Protein AF-A0A924Z096-F1 (afdb_monomer)

Mean predicted aligned error: 5.03 Å

Secondary structure (DSSP, 8-state):
-EEEEE-TT---EEEEEEE-TT--EEEEEEEEESSS-TT-EE---EEEEEETTEEEEEEEEEE--SEEEEEEEESSTTPPP---EEEEEEPPPPPHHHHHHHHTT-EEEEEEEESS-TTTHHHHHHHHHHHHTTSSEEEEEEEEES-SSTHHHHHHHHHHTTS-EEEEESSHHHH--SHHHHHHHHHHHHHHHHHHH---SEEEEE-TTTTSSTTS-HHHHHHGGGGTTT-SEEEEEEESS-S-TTT-BBTTTB-S-HHHHHHH-HHHHHHHHHHHHHHHHHTSTTTS-S-EEESB--SSEEEEEHHHHTT-----EETTEE--THHHHHHHHHHTT--EEEEEEEEEE--

Nearest PDB structures (foldseek):
  5tzi-assembly1_C  TM=6.396E-01  e=5.465E-07  Staphylococcus aureus
  6hnq-assembly1_C  TM=6.055E-01  e=1.023E-06  Staphylococcus aureus subsp. aureus N315
  5tzk-assembly1_C  TM=5.741E-01  e=1.916E-06  Staphylococcus aureus
  6hnq-assembly2_H  TM=6.034E-01  e=2.972E-06  Staphylococcus aureus subsp. aureus N315
  5tz8-assembly1_B  TM=6.387E-01  e=2.355E-05  Staphylococcus aureus

Foldseek 3Di:
DKDKDFQQLLFWFFKKKKFFPPFFFDDKFKWFAQDPDPPRTDGAAWDWDGDGRMIMTGGPFTGRTGMMMMDTHTPDPPDDDGDMDMDTHGDFFDDLVSLLVVQLAFEEEEEEEDAQQVPQQVQQLVLVVVLQVSHVGYAYEYEYEDHPDCPVVVVVVCVVVVSHHYHYDYCLCVVPVDDLQSVLVSVQVVLVVVLVPDDGQKYKYAYSNNLRGDPFDSVLVSSCSRRVRRFFKEEEAEPPFRACLLQFCAPPLRNDRLVVCCVPPPVSVVCVVVSRRVSRNCSGQPNPSFKGWTLGDYRRMMMGGSVLQVQFGFDQDDPRDGGNRRNRRSNSSVVVVGTYIYGSSGYGYDD

Solvent-accessible surface area (backbone atoms only — not comparable to full-atom values): 18246 Å² total; per-residue (Å²): 88,72,46,76,51,75,34,92,56,32,54,41,34,34,29,38,44,37,36,26,83,96,40,42,51,64,49,72,50,62,36,34,16,70,59,100,49,95,82,55,64,43,72,72,69,59,49,80,47,74,57,58,34,31,36,41,36,38,38,79,65,42,43,44,46,31,35,38,39,35,48,41,38,57,63,51,92,85,57,78,93,57,81,57,47,76,45,82,38,66,56,80,67,49,50,74,66,56,35,49,58,54,31,44,77,32,30,37,36,37,39,31,64,44,58,56,29,46,89,25,32,64,45,17,54,53,38,53,52,60,62,33,67,50,30,56,40,58,48,38,39,36,33,35,42,72,47,88,52,59,29,61,62,52,45,55,50,37,32,75,70,69,66,34,47,68,46,80,46,77,62,48,64,78,76,36,78,50,68,34,43,43,50,13,50,42,52,42,55,49,49,55,54,52,67,70,73,52,91,44,56,29,36,30,44,38,38,35,72,40,42,36,16,91,84,42,46,67,67,22,57,54,55,62,51,24,53,54,88,61,52,38,31,41,20,35,32,22,36,87,46,42,74,34,61,76,26,30,24,26,83,89,66,35,63,57,64,61,71,60,40,40,73,74,34,81,70,31,58,80,39,39,74,59,52,52,50,52,33,22,62,53,48,22,78,87,62,48,76,36,65,41,70,35,60,21,64,38,40,48,34,36,42,26,35,33,90,50,60,73,65,36,59,47,42,6,59,56,98,88,36,83,39,54,22,55,35,59,17,29,47,39,28,45,75,74,66,48,39,37,31,34,35,60,66,19,53,25,49,67,130

Radius of gyration: 23.18 Å; Cα contacts (8 Å, |Δi|>4): 761; chains: 1; bounding box: 57×53×69 Å

Structure (mmCIF, N/CA/C/O backbone):
data_AF-A0A924Z096-F1
#
_entry.id   AF-A0A924Z096-F1
#
loop_
_atom_site.group_PDB
_atom_site.id
_atom_site.type_symbol
_atom_site.label_atom_id
_atom_site.label_alt_id
_atom_site.label_comp_id
_atom_site.label_asym_id
_atom_site.label_entity_id
_atom_site.label_seq_id
_atom_site.pdbx_PDB_ins_code
_atom_site.Cartn_x
_atom_site.Cartn_y
_atom_site.Cartn_z
_atom_site.occupancy
_atom_site.B_iso_or_equiv
_atom_site.auth_seq_id
_atom_site.auth_comp_id
_atom_site.auth_asym_id
_atom_site.auth_atom_id
_atom_site.pdbx_PDB_model_num
ATOM 1 N N . MET A 1 1 ? -25.202 7.806 30.101 1.00 94.12 1 MET A N 1
ATOM 2 C CA . MET A 1 1 ? -23.815 8.021 30.574 1.00 94.12 1 MET A CA 1
ATOM 3 C C . MET A 1 1 ? -22.905 8.251 29.377 1.00 94.12 1 MET A C 1
ATOM 5 O O . MET A 1 1 ? -23.203 7.724 28.311 1.00 94.12 1 MET A O 1
ATOM 9 N N . LYS A 1 2 ? -21.818 9.017 29.523 1.00 94.62 2 LYS A N 1
ATOM 10 C CA . LYS A 1 2 ? -20.836 9.237 28.446 1.00 94.62 2 LYS A CA 1
ATOM 11 C C . LYS A 1 2 ? -19.463 8.714 28.842 1.00 94.62 2 LYS A C 1
ATOM 13 O O . LYS A 1 2 ? -19.085 8.806 30.005 1.00 94.62 2 LYS A O 1
ATOM 18 N N . HIS A 1 3 ? -18.709 8.208 27.875 1.00 96.50 3 HIS A N 1
ATOM 19 C CA . HIS A 1 3 ? -17.326 7.783 28.080 1.00 96.50 3 HIS A CA 1
ATOM 20 C C . HIS A 1 3 ? -16.463 8.137 26.869 1.00 96.50 3 HIS A C 1
ATOM 22 O O . HIS A 1 3 ? -16.972 8.301 25.758 1.00 96.50 3 HIS A O 1
ATOM 28 N N . ARG A 1 4 ? -15.153 8.273 27.075 1.00 95.50 4 ARG A N 1
ATOM 29 C CA . ARG A 1 4 ? -14.183 8.522 26.006 1.00 95.50 4 ARG A CA 1
ATOM 30 C C . ARG A 1 4 ? -12.916 7.724 26.258 1.00 95.50 4 ARG A C 1
ATOM 32 O O . ARG A 1 4 ? -12.466 7.643 27.394 1.00 95.50 4 ARG A O 1
ATOM 39 N N . LEU A 1 5 ? -12.325 7.210 25.186 1.00 95.81 5 LEU A N 1
ATOM 40 C CA . LEU A 1 5 ? -11.016 6.560 25.203 1.00 95.81 5 LEU A CA 1
ATOM 41 C C . LEU A 1 5 ? -10.087 7.233 24.188 1.00 95.81 5 LEU A C 1
ATOM 43 O O . LEU A 1 5 ? -10.536 7.760 23.165 1.00 95.81 5 LEU A O 1
ATOM 47 N N . ALA A 1 6 ? -8.790 7.215 24.483 1.00 93.75 6 ALA A N 1
ATOM 48 C CA . ALA A 1 6 ? -7.732 7.702 23.607 1.00 93.75 6 ALA A CA 1
ATOM 49 C C . ALA A 1 6 ? -6.813 6.545 23.199 1.00 93.75 6 ALA A C 1
ATOM 51 O O . ALA A 1 6 ? -6.561 5.644 23.995 1.00 93.75 6 ALA A O 1
ATOM 52 N N . ASN A 1 7 ? -6.316 6.591 21.968 1.00 93.00 7 ASN A N 1
ATOM 53 C CA . ASN A 1 7 ? -5.347 5.652 21.412 1.00 93.00 7 ASN A CA 1
ATOM 54 C C . ASN A 1 7 ? -4.092 6.429 21.009 1.00 93.00 7 ASN A C 1
ATOM 56 O O . ASN A 1 7 ? -3.886 6.757 19.843 1.00 93.00 7 ASN A O 1
ATOM 60 N N . GLU A 1 8 ? -3.288 6.787 22.006 1.00 86.00 8 GLU A N 1
ATOM 61 C CA . GLU A 1 8 ? -2.163 7.722 21.857 1.00 86.00 8 GLU A CA 1
ATOM 62 C C . GLU A 1 8 ? -1.055 7.194 20.937 1.00 86.00 8 GLU A C 1
ATOM 64 O O . GLU A 1 8 ? -0.323 7.969 20.330 1.00 86.00 8 GLU A O 1
ATOM 69 N N . HIS A 1 9 ? -0.966 5.872 20.791 1.00 84.88 9 HIS A N 1
ATOM 70 C CA . HIS A 1 9 ? 0.030 5.207 19.953 1.00 84.88 9 HIS A CA 1
ATOM 71 C C . HIS A 1 9 ? -0.489 4.841 18.561 1.00 84.88 9 HIS A C 1
ATOM 73 O O . HIS A 1 9 ? 0.228 4.189 17.809 1.00 84.88 9 HIS A O 1
ATOM 79 N N . HIS A 1 10 ? -1.729 5.216 18.218 1.00 88.69 10 HIS A N 1
ATOM 80 C CA . HIS A 1 10 ? -2.349 4.852 16.940 1.00 88.69 10 HIS A CA 1
ATOM 81 C C . HIS A 1 10 ? -2.231 3.345 16.643 1.00 88.69 10 HIS A C 1
ATOM 83 O O . HIS A 1 10 ? -1.945 2.932 15.515 1.00 88.69 10 HIS A O 1
ATOM 89 N N . ALA A 1 11 ? -2.431 2.513 17.670 1.00 92.75 11 ALA A N 1
ATOM 90 C CA . ALA A 1 11 ? -2.460 1.065 17.519 1.00 92.75 11 ALA A CA 1
ATOM 91 C C . ALA A 1 11 ? -3.739 0.641 16.788 1.00 92.75 11 ALA A C 1
ATOM 93 O O . ALA A 1 11 ? -4.780 1.285 16.929 1.00 92.75 11 ALA A O 1
ATOM 94 N N . PHE A 1 12 ? -3.692 -0.455 16.032 1.00 95.50 12 PHE A N 1
ATOM 95 C CA . PHE A 1 12 ? -4.899 -1.016 15.432 1.00 95.50 12 PHE A CA 1
ATOM 96 C C . PHE A 1 12 ? -5.789 -1.619 16.524 1.00 95.50 12 PHE A C 1
ATOM 98 O O . PHE A 1 12 ? -5.362 -2.472 17.298 1.00 95.50 12 PHE A O 1
ATOM 105 N N . VAL A 1 13 ? -7.035 -1.164 16.601 1.00 96.50 13 VAL A N 1
ATOM 106 C CA . VAL A 1 13 ? -8.029 -1.583 17.590 1.00 96.50 13 VAL A CA 1
ATOM 107 C C . VAL A 1 13 ? -9.020 -2.514 16.906 1.00 96.50 13 VAL A C 1
ATOM 109 O O . VAL A 1 13 ? -9.660 -2.135 15.925 1.00 96.50 13 VAL A O 1
ATOM 112 N N . ARG A 1 14 ? -9.159 -3.739 17.421 1.00 97.12 14 ARG A N 1
ATOM 113 C CA . ARG A 1 14 ? -10.114 -4.739 16.907 1.00 97.12 14 ARG A CA 1
ATOM 114 C C . ARG A 1 14 ? -11.459 -4.699 17.622 1.00 97.12 14 ARG A C 1
ATOM 116 O O . ARG A 1 14 ? -12.475 -5.100 17.057 1.00 97.12 14 ARG A O 1
ATOM 123 N N . GLY A 1 15 ? -11.478 -4.202 18.851 1.00 97.69 15 GLY A N 1
ATOM 124 C CA . GLY A 1 15 ? -12.691 -4.103 19.642 1.00 97.69 15 GLY A CA 1
ATOM 125 C C . GLY A 1 15 ? -12.511 -3.248 20.881 1.00 97.69 15 GLY A C 1
ATOM 126 O O . GLY A 1 15 ? -11.435 -2.704 21.132 1.00 97.69 15 GLY A O 1
ATOM 127 N N . ILE A 1 16 ? -13.597 -3.087 21.620 1.00 98.44 16 ILE A N 1
ATOM 128 C CA . ILE A 1 16 ? -13.652 -2.294 22.840 1.00 98.44 16 ILE A CA 1
ATOM 129 C C . ILE A 1 16 ? -14.543 -3.018 23.832 1.00 98.44 16 ILE A C 1
ATOM 131 O O . ILE A 1 16 ? -15.660 -3.413 23.501 1.00 98.44 16 ILE A O 1
ATOM 135 N N . THR A 1 17 ? -14.065 -3.123 25.064 1.00 98.38 17 THR A N 1
ATOM 136 C CA . THR A 1 17 ? -14.847 -3.621 26.191 1.00 98.38 17 THR A CA 1
ATOM 137 C C . THR A 1 17 ? -15.234 -2.444 27.082 1.00 98.38 17 THR A C 1
ATOM 139 O O . THR A 1 17 ? -14.364 -1.683 27.507 1.00 98.38 17 THR A O 1
ATOM 142 N N . LEU A 1 18 ? -16.524 -2.296 27.379 1.00 98.19 18 LEU A N 1
ATOM 143 C CA . LEU A 1 18 ? -17.076 -1.292 28.290 1.00 98.19 18 LEU A CA 1
ATOM 144 C C . LEU A 1 18 ? -17.754 -1.968 29.486 1.00 98.19 18 LEU A C 1
ATOM 146 O O . LEU A 1 18 ? -18.349 -3.036 29.340 1.00 98.19 18 LEU A O 1
ATOM 150 N N . ARG A 1 19 ? -17.713 -1.318 30.652 1.00 97.81 19 ARG A N 1
ATOM 151 C CA . ARG A 1 19 ? -18.515 -1.682 31.828 1.00 97.81 19 ARG A CA 1
ATOM 152 C C . ARG A 1 19 ? -19.082 -0.465 32.544 1.00 97.81 19 ARG A C 1
ATOM 154 O O . ARG A 1 19 ? -18.414 0.561 32.652 1.00 97.81 19 ARG A O 1
ATOM 161 N N . THR A 1 20 ? -20.281 -0.609 33.091 1.00 97.38 20 THR A N 1
ATOM 162 C CA . THR A 1 20 ? -20.942 0.377 33.956 1.00 97.38 20 THR A CA 1
ATOM 163 C C . THR A 1 20 ? -21.294 -0.277 35.290 1.00 97.38 20 THR A C 1
ATOM 165 O O . THR A 1 20 ? -22.398 -0.790 35.421 1.00 97.38 20 THR A O 1
ATOM 168 N N . PRO A 1 21 ? -20.383 -0.290 36.283 1.00 96.25 21 PRO A N 1
ATOM 169 C CA . PRO A 1 21 ? -20.505 -1.136 37.471 1.00 96.25 21 PRO A CA 1
ATOM 170 C C . PRO A 1 21 ? -21.881 -1.074 38.145 1.00 96.25 21 PRO A C 1
ATOM 172 O O . PRO A 1 21 ? -22.293 -0.021 38.631 1.00 96.25 21 PRO A O 1
ATOM 175 N N . GLY A 1 22 ? -22.587 -2.207 38.171 1.00 94.94 22 GLY A N 1
ATOM 176 C CA . GLY A 1 22 ? -23.895 -2.326 38.826 1.00 94.94 22 GLY A CA 1
ATOM 177 C C . GLY A 1 22 ? -25.068 -1.677 38.080 1.00 94.94 22 GLY A C 1
ATOM 178 O O . GLY A 1 22 ? -26.186 -1.687 38.590 1.00 94.94 22 GLY A O 1
ATOM 179 N N . VAL A 1 23 ? -24.849 -1.143 36.876 1.00 97.00 23 VAL A N 1
ATOM 180 C CA . VAL A 1 23 ? -25.888 -0.550 36.026 1.00 97.00 23 VAL A CA 1
ATOM 181 C C . VAL A 1 23 ? -25.956 -1.314 34.715 1.00 97.00 23 VAL A C 1
ATOM 183 O O . VAL A 1 23 ? -25.036 -1.252 33.904 1.00 97.00 23 VAL A O 1
ATOM 186 N N . ALA A 1 24 ? -27.063 -2.018 34.488 1.00 97.56 24 ALA A N 1
ATOM 187 C CA . ALA A 1 24 ? -27.268 -2.753 33.248 1.00 97.56 24 ALA A CA 1
ATOM 188 C C . ALA A 1 24 ? -27.338 -1.810 32.033 1.00 97.56 24 ALA A C 1
ATOM 190 O O . ALA A 1 24 ? -27.959 -0.743 32.084 1.00 97.56 24 ALA A O 1
ATOM 191 N N . ILE A 1 25 ? -26.720 -2.223 30.930 1.00 97.94 25 ILE A N 1
ATOM 192 C CA . ILE A 1 25 ? -26.664 -1.497 29.662 1.00 97.94 25 ILE A CA 1
ATOM 193 C C . ILE A 1 25 ? -27.803 -1.989 28.764 1.00 97.94 25 ILE A C 1
ATOM 195 O O . ILE A 1 25 ? -28.107 -3.177 28.711 1.00 97.94 25 ILE A O 1
ATOM 199 N N . ARG A 1 26 ? -28.440 -1.069 28.037 1.00 97.75 26 ARG A N 1
ATOM 200 C CA . ARG A 1 26 ? -29.418 -1.379 26.981 1.00 97.75 26 ARG A CA 1
ATOM 201 C C . ARG A 1 26 ? -28.853 -1.180 25.590 1.00 97.75 26 ARG A C 1
ATOM 203 O O . ARG A 1 26 ? -29.171 -1.952 24.695 1.00 97.75 26 ARG A O 1
ATOM 210 N N . ASP A 1 27 ? -28.078 -0.118 25.406 1.00 97.56 27 ASP A N 1
ATOM 211 C CA . ASP A 1 27 ? -27.512 0.246 24.112 1.00 97.56 27 ASP A CA 1
ATOM 212 C C . ASP A 1 27 ? -26.228 1.064 24.294 1.00 97.56 27 ASP A C 1
ATOM 214 O O . ASP A 1 27 ? -26.029 1.717 25.326 1.00 97.56 27 ASP A O 1
ATOM 218 N N . VAL A 1 28 ? -25.367 1.043 23.281 1.00 97.75 28 VAL A N 1
ATOM 219 C CA . VAL A 1 28 ? -24.151 1.855 23.215 1.00 97.75 28 VAL A CA 1
ATOM 220 C C . VAL A 1 28 ? -24.017 2.432 21.816 1.00 97.75 28 VAL A C 1
ATOM 222 O O . VAL A 1 28 ? -23.848 1.702 20.842 1.00 97.75 28 VAL A O 1
ATOM 225 N N . ARG A 1 29 ? -23.999 3.761 21.720 1.00 97.44 29 ARG A N 1
ATOM 226 C CA . ARG A 1 29 ? -23.645 4.456 20.479 1.00 97.44 29 ARG A CA 1
ATOM 227 C C . ARG A 1 29 ? -22.170 4.804 20.511 1.00 97.44 29 ARG A C 1
ATOM 229 O O . ARG A 1 29 ? -21.704 5.388 21.488 1.00 97.44 29 ARG A O 1
ATOM 236 N N . ILE A 1 30 ? -21.454 4.454 19.449 1.00 96.88 30 ILE A N 1
ATOM 237 C CA . ILE A 1 30 ? -20.018 4.690 19.311 1.00 96.88 30 ILE A CA 1
ATOM 238 C C . ILE A 1 30 ? -19.738 5.699 18.198 1.00 96.88 30 ILE A C 1
ATOM 240 O O . ILE A 1 30 ? -20.283 5.605 17.101 1.00 96.88 30 ILE A O 1
ATOM 244 N N . GLY A 1 31 ? -18.837 6.633 18.483 1.00 96.00 31 GLY A N 1
ATOM 245 C CA . GLY A 1 31 ? -18.151 7.448 17.490 1.00 96.00 31 GLY A CA 1
ATOM 246 C C . GLY A 1 31 ? -16.643 7.215 17.549 1.00 96.00 31 GLY A C 1
ATOM 247 O O . GLY A 1 31 ? -16.092 6.903 18.607 1.00 96.00 31 GLY A O 1
ATOM 248 N N . THR A 1 32 ? -15.970 7.412 16.421 1.00 94.88 32 THR A N 1
ATOM 249 C CA . THR A 1 32 ? -14.509 7.361 16.285 1.00 94.88 32 THR A CA 1
ATOM 250 C C . THR A 1 32 ? -13.975 8.580 15.551 1.00 94.88 32 THR A C 1
ATOM 252 O O . THR A 1 32 ? -14.629 9.055 14.630 1.00 94.88 32 THR A O 1
ATOM 255 N N . ALA A 1 33 ? -12.771 9.038 15.891 1.00 91.12 33 ALA A N 1
ATOM 256 C CA . ALA A 1 33 ? -12.072 10.085 15.144 1.00 91.12 33 ALA A CA 1
ATOM 257 C C . ALA A 1 33 ? -10.610 9.694 14.887 1.00 91.12 33 ALA A C 1
ATOM 259 O O . ALA A 1 33 ? -9.936 9.140 15.762 1.00 91.12 33 ALA A O 1
ATOM 260 N N . ARG A 1 34 ? -10.112 9.975 13.675 1.00 82.44 34 ARG A N 1
ATOM 261 C CA . ARG A 1 34 ? -8.711 9.711 13.278 1.00 82.44 34 ARG A CA 1
ATOM 262 C C . ARG A 1 34 ? -7.750 10.827 13.672 1.00 82.44 34 ARG A C 1
ATOM 264 O O . ARG A 1 34 ? -6.575 10.567 13.894 1.00 82.44 34 ARG A O 1
ATOM 271 N N . VAL A 1 35 ? -8.263 12.047 13.761 1.00 72.62 35 VAL A N 1
ATOM 272 C CA . VAL A 1 35 ? -7.509 13.255 14.098 1.00 72.62 35 VAL A CA 1
ATOM 273 C C . VAL A 1 35 ? -8.048 13.868 15.385 1.00 72.62 35 VAL A C 1
ATOM 275 O O . VAL A 1 35 ? -9.157 13.568 15.825 1.00 72.62 35 VAL A O 1
ATOM 278 N N . MET A 1 36 ? -7.269 14.772 15.972 1.00 61.12 36 MET A N 1
ATOM 279 C CA . MET A 1 36 ? -7.668 15.600 17.114 1.00 61.12 36 MET A CA 1
ATOM 280 C C . MET A 1 36 ? -8.635 16.736 16.724 1.00 61.12 36 MET A C 1
ATOM 282 O O . MET A 1 36 ? -8.614 17.800 17.335 1.00 61.12 36 MET A O 1
ATOM 286 N N . ASP A 1 37 ? -9.477 16.520 15.713 1.00 65.75 37 ASP A N 1
ATOM 287 C CA . ASP A 1 37 ? -10.510 17.468 15.301 1.00 65.75 37 ASP A CA 1
ATOM 288 C C . ASP A 1 37 ? -11.841 17.096 15.983 1.00 65.75 37 ASP A C 1
ATOM 290 O O . ASP A 1 37 ? -12.346 15.985 15.785 1.00 65.75 37 ASP A O 1
ATOM 294 N N . PRO A 1 38 ? -12.431 17.993 16.796 1.00 61.75 38 PRO A N 1
ATOM 295 C CA . PRO A 1 38 ? -13.692 17.737 17.482 1.00 61.75 38 PRO A CA 1
ATOM 296 C C . PRO A 1 38 ? -14.896 17.532 16.550 1.00 61.75 38 PRO A C 1
ATOM 298 O O . PRO A 1 38 ? -15.921 17.057 17.038 1.00 61.75 38 PRO A O 1
ATOM 301 N N . LEU A 1 39 ? -14.802 17.863 15.259 1.00 72.56 39 LEU A N 1
ATOM 302 C CA . LEU A 1 39 ? -15.870 17.682 14.269 1.00 72.56 39 LEU A CA 1
ATOM 303 C C . LEU A 1 39 ? -15.678 16.435 13.388 1.00 72.56 39 LEU A C 1
ATOM 305 O O . LEU A 1 39 ? -16.621 16.021 12.719 1.00 72.56 39 LEU A O 1
ATOM 309 N N . ALA A 1 40 ? -14.507 15.792 13.413 1.00 80.81 40 ALA A N 1
ATOM 310 C CA . ALA A 1 40 ? -14.172 14.656 12.544 1.00 80.81 40 ALA A CA 1
ATOM 311 C C . ALA A 1 40 ? -14.582 13.290 13.133 1.00 80.81 40 ALA A C 1
ATOM 313 O O . ALA A 1 40 ? -13.800 12.334 13.116 1.00 80.81 40 ALA A O 1
ATOM 314 N N . TRP A 1 41 ? -15.791 13.204 13.698 1.00 90.31 41 TRP A N 1
ATOM 315 C CA . TRP A 1 41 ? -16.328 11.963 14.261 1.00 90.31 41 TRP A CA 1
ATOM 316 C C . TRP A 1 41 ? -17.155 11.194 13.234 1.00 90.31 41 TRP A C 1
ATOM 318 O O . TRP A 1 41 ? -18.086 11.724 12.634 1.00 90.31 41 TRP A O 1
ATOM 328 N N . GLU A 1 42 ? -16.858 9.908 13.099 1.00 92.69 42 GLU A N 1
ATOM 329 C CA . GLU A 1 42 ? -17.565 8.963 12.239 1.00 92.69 42 GLU A CA 1
ATOM 330 C C . GLU A 1 42 ? -18.156 7.827 13.079 1.00 92.69 42 GLU A C 1
ATOM 332 O O . GLU A 1 42 ? -17.658 7.516 14.163 1.00 92.69 42 GLU A O 1
ATOM 337 N N . THR A 1 43 ? -19.216 7.185 12.582 1.00 94.50 43 THR A N 1
ATOM 338 C CA . THR A 1 43 ? -19.750 5.958 13.191 1.00 94.50 43 THR A CA 1
ATOM 339 C C . THR A 1 43 ? -19.089 4.745 12.532 1.00 94.50 43 THR A C 1
ATOM 341 O O . THR A 1 43 ? -19.315 4.515 11.341 1.00 94.50 43 THR A O 1
ATOM 344 N N . PRO A 1 44 ? -18.266 3.967 13.255 1.00 94.62 44 PRO A N 1
ATOM 345 C CA . PRO A 1 44 ? -17.583 2.815 12.681 1.00 94.62 44 PRO A CA 1
ATOM 346 C C . PRO A 1 44 ? -18.548 1.645 12.455 1.00 94.62 44 PRO A C 1
ATOM 348 O O . PRO A 1 44 ? -19.501 1.438 13.206 1.00 94.62 44 PRO A O 1
ATOM 351 N N . ALA A 1 45 ? -18.254 0.813 11.455 1.00 94.88 45 ALA A N 1
ATOM 352 C CA . ALA A 1 45 ? -18.946 -0.459 11.278 1.00 94.88 45 ALA A CA 1
ATOM 353 C C . ALA A 1 45 ? -18.484 -1.469 12.344 1.00 94.88 45 ALA A C 1
ATOM 355 O O . ALA A 1 45 ? -17.326 -1.907 12.353 1.00 94.88 45 ALA A O 1
ATOM 356 N N . CYS A 1 46 ? -19.390 -1.846 13.242 1.00 97.12 46 CYS A N 1
ATOM 357 C CA . CYS A 1 46 ? -19.109 -2.762 14.341 1.00 97.12 46 CYS A CA 1
ATOM 358 C C . CYS A 1 46 ? -20.316 -3.628 14.712 1.00 97.12 46 CYS A C 1
ATOM 360 O O . CYS A 1 46 ? -21.465 -3.278 14.448 1.00 97.12 46 CYS A O 1
ATOM 362 N N . ARG A 1 47 ? -20.039 -4.728 15.411 1.00 97.88 47 ARG A N 1
ATOM 363 C CA . ARG A 1 47 ? -21.033 -5.516 16.145 1.00 97.88 47 ARG A CA 1
ATOM 364 C C . ARG A 1 47 ? -20.995 -5.134 17.617 1.00 97.88 47 ARG A C 1
ATOM 366 O O . ARG A 1 47 ? -19.909 -4.998 18.174 1.00 97.88 47 ARG A O 1
ATOM 373 N N . LEU A 1 48 ? -22.167 -5.010 18.228 1.00 98.25 48 LEU A N 1
ATOM 374 C CA . LEU A 1 48 ? -22.344 -4.732 19.649 1.00 98.25 48 LEU A CA 1
ATOM 375 C C . LEU A 1 48 ? -22.986 -5.949 20.322 1.00 98.25 48 LEU A C 1
ATOM 377 O O . LEU A 1 48 ? -24.030 -6.424 19.877 1.00 98.25 48 LEU A O 1
ATOM 381 N N . ARG A 1 49 ? -22.366 -6.440 21.395 1.00 98.38 49 ARG A N 1
ATOM 382 C CA . ARG A 1 49 ? -22.932 -7.442 22.302 1.00 98.38 49 ARG A CA 1
ATOM 383 C C . ARG A 1 49 ? -23.034 -6.832 23.690 1.00 98.38 49 ARG A C 1
ATOM 385 O O . ARG A 1 49 ? -22.070 -6.248 24.167 1.00 98.38 49 ARG A O 1
ATOM 392 N N . ILE A 1 50 ? -24.183 -6.983 24.332 1.00 98.38 50 ILE A N 1
ATOM 393 C CA . ILE A 1 50 ? -24.432 -6.473 25.680 1.00 98.38 50 ILE A CA 1
ATOM 394 C C . ILE A 1 50 ? -24.762 -7.653 26.586 1.00 98.38 50 ILE A C 1
ATOM 396 O O . ILE A 1 50 ? -25.522 -8.536 26.191 1.00 98.38 50 ILE A O 1
ATOM 400 N N . ASP A 1 51 ? -24.180 -7.656 27.779 1.00 97.75 51 ASP A N 1
ATOM 401 C CA . ASP A 1 51 ? -24.427 -8.649 28.818 1.00 97.75 51 ASP A CA 1
ATOM 402 C C . ASP A 1 51 ? -24.435 -7.964 30.189 1.00 97.75 51 ASP A C 1
ATOM 404 O O . ASP A 1 51 ? -23.393 -7.567 30.716 1.00 97.75 51 ASP A O 1
ATOM 408 N N . GLY A 1 52 ? -25.635 -7.766 30.740 1.00 97.31 52 GLY A N 1
ATOM 409 C CA . GLY A 1 52 ? -25.829 -7.066 32.006 1.00 97.31 52 GLY A CA 1
ATOM 410 C C . GLY A 1 52 ? -25.215 -5.667 31.984 1.00 97.31 52 GLY A C 1
ATOM 411 O O . GLY A 1 52 ? -25.659 -4.798 31.238 1.00 97.31 52 GLY A O 1
ATOM 412 N N . ASP A 1 53 ? -24.203 -5.447 32.821 1.00 97.44 53 ASP A N 1
ATOM 413 C CA . ASP A 1 53 ? -23.497 -4.172 32.968 1.00 97.44 53 ASP A CA 1
ATOM 414 C C . ASP A 1 53 ? -22.256 -4.024 32.067 1.00 97.44 53 ASP A C 1
ATOM 416 O O . ASP A 1 53 ? -21.471 -3.085 32.229 1.00 97.44 53 ASP A O 1
ATOM 420 N N . ALA A 1 54 ? -22.071 -4.946 31.118 1.00 98.12 54 ALA A N 1
ATOM 421 C CA . ALA A 1 54 ? -20.956 -4.975 30.184 1.00 98.12 54 ALA A CA 1
ATOM 422 C C . ALA A 1 54 ? -21.417 -4.869 28.727 1.00 98.12 54 ALA A C 1
ATOM 424 O O . ALA A 1 54 ? -22.476 -5.366 28.339 1.00 98.12 54 ALA A O 1
ATOM 425 N N . ALA A 1 55 ? -20.578 -4.250 27.901 1.00 98.31 55 ALA A N 1
ATOM 426 C CA . ALA 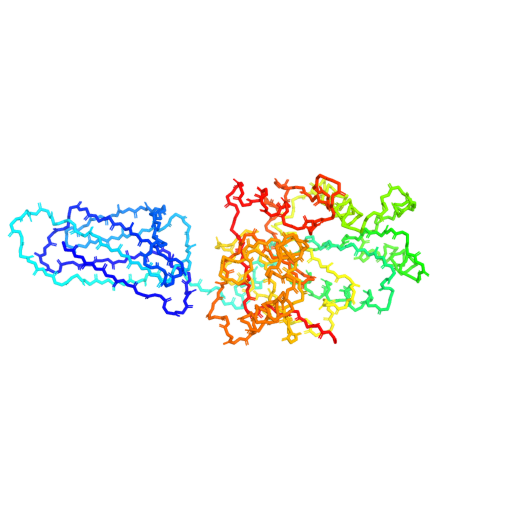A 1 55 ? -20.752 -4.210 26.458 1.00 98.31 55 ALA A CA 1
ATOM 427 C C . ALA A 1 55 ? -19.429 -4.509 25.748 1.00 98.31 55 ALA A C 1
ATOM 429 O O . ALA A 1 55 ? -18.379 -3.974 26.101 1.00 98.31 55 ALA A O 1
ATOM 430 N N . GLU A 1 56 ? -19.493 -5.342 24.719 1.00 98.50 56 GLU A N 1
ATOM 431 C CA . GLU A 1 56 ? -18.387 -5.657 23.825 1.00 98.50 56 GLU A CA 1
ATOM 432 C C . GLU A 1 56 ? -18.701 -5.140 22.424 1.00 98.50 56 GLU A C 1
ATOM 434 O O . GLU A 1 56 ? -19.708 -5.501 21.810 1.00 98.50 56 GLU A O 1
ATOM 439 N N . ILE A 1 57 ? -17.811 -4.305 21.905 1.00 98.50 57 ILE A N 1
ATOM 440 C CA . ILE A 1 57 ? -17.864 -3.762 20.553 1.00 98.50 57 ILE A CA 1
ATOM 441 C C . ILE A 1 57 ? -16.761 -4.443 19.750 1.00 98.50 57 ILE A C 1
ATOM 443 O O . ILE A 1 57 ? -15.598 -4.403 20.136 1.00 98.50 57 ILE A O 1
ATOM 447 N N . THR A 1 58 ? -17.101 -5.065 18.626 1.00 98.12 58 THR A N 1
ATOM 448 C CA . THR A 1 58 ? -16.131 -5.687 17.711 1.00 98.12 58 THR A CA 1
ATOM 449 C C . THR A 1 58 ? -16.197 -4.999 16.357 1.00 98.12 58 THR A C 1
ATOM 451 O O . THR A 1 58 ? -17.247 -5.013 15.710 1.00 98.12 58 THR A O 1
ATOM 454 N N . PHE A 1 59 ? -15.091 -4.414 15.902 1.00 96.81 59 PHE A N 1
ATOM 455 C CA . PHE A 1 59 ? -15.032 -3.747 14.603 1.00 96.81 59 PHE A CA 1
ATOM 456 C C . PHE A 1 59 ? -15.035 -4.764 13.464 1.00 96.81 59 PHE A C 1
ATOM 458 O O . PHE A 1 59 ? -14.392 -5.808 13.551 1.00 96.81 59 PHE A O 1
ATOM 465 N N . HIS A 1 60 ? -15.750 -4.463 12.375 1.00 94.62 60 HIS A N 1
ATOM 466 C CA . HIS A 1 60 ? -15.765 -5.338 11.194 1.00 94.62 60 HIS A CA 1
ATOM 467 C C . HIS A 1 60 ? -14.380 -5.456 10.553 1.00 94.62 60 HIS A C 1
ATOM 469 O O . HIS A 1 60 ? -14.014 -6.514 10.050 1.00 94.62 60 HIS A O 1
ATOM 475 N N . ARG A 1 61 ? -13.611 -4.367 10.593 1.00 92.69 61 ARG A N 1
ATOM 476 C CA . ARG A 1 61 ? -12.197 -4.342 10.238 1.00 92.69 61 ARG A CA 1
ATOM 477 C C . ARG A 1 61 ? -11.460 -3.486 11.273 1.00 92.69 61 ARG A C 1
ATOM 479 O O . ARG A 1 61 ? -11.864 -2.330 11.443 1.00 92.69 61 ARG A O 1
ATOM 486 N N . PRO A 1 62 ? -10.409 -4.008 11.928 1.00 94.62 62 PRO A N 1
ATOM 487 C CA . PRO A 1 62 ? -9.600 -3.241 12.869 1.00 94.62 62 PRO A CA 1
ATOM 488 C C . PRO A 1 62 ? -9.049 -1.964 12.239 1.00 94.62 62 PRO A C 1
ATOM 490 O O . PRO A 1 62 ? -8.779 -1.930 11.039 1.00 94.62 62 PRO A O 1
ATOM 493 N N . ASP A 1 63 ? -8.901 -0.908 13.027 1.00 93.56 63 ASP A N 1
ATOM 494 C CA . ASP A 1 63 ? -8.389 0.375 12.542 1.00 93.56 63 ASP A CA 1
ATOM 495 C C . ASP A 1 63 ? -7.702 1.155 13.662 1.00 93.56 63 ASP A C 1
ATOM 497 O O . ASP A 1 63 ? -7.846 0.826 14.837 1.00 93.56 63 ASP A O 1
ATOM 501 N N . ASN A 1 64 ? -6.955 2.195 13.311 1.00 93.38 64 ASN A N 1
ATOM 502 C CA . ASN A 1 64 ? -6.104 2.929 14.238 1.00 93.38 64 ASN A CA 1
ATOM 503 C C . ASN A 1 64 ? -6.624 4.325 14.606 1.00 93.38 64 ASN A C 1
ATOM 505 O O . ASN A 1 64 ? -5.858 5.287 14.714 1.00 93.38 64 ASN A O 1
ATOM 509 N N . TRP A 1 65 ? -7.940 4.445 14.810 1.00 93.31 65 TRP A N 1
ATOM 510 C CA . TRP A 1 65 ? -8.558 5.689 15.276 1.00 93.31 65 TRP A CA 1
ATOM 511 C C . TRP A 1 65 ? -7.877 6.208 16.544 1.00 93.31 65 TRP A C 1
ATOM 513 O O . TRP A 1 65 ? -7.558 5.434 17.446 1.00 93.31 65 TRP A O 1
ATOM 523 N N . ALA A 1 66 ? -7.688 7.524 16.621 1.00 91.06 66 ALA A N 1
ATOM 524 C CA . ALA A 1 66 ? -7.021 8.191 17.735 1.00 91.06 66 ALA A CA 1
ATOM 525 C C . ALA A 1 66 ? -7.946 8.367 18.951 1.00 91.06 66 ALA A C 1
ATOM 527 O O . ALA A 1 66 ? -7.485 8.444 20.093 1.00 91.06 66 ALA A O 1
ATOM 528 N N . ARG A 1 67 ? -9.262 8.470 18.720 1.00 93.50 67 ARG A N 1
ATOM 529 C CA . ARG A 1 67 ? -10.264 8.745 19.758 1.00 93.50 67 ARG A CA 1
ATOM 530 C C . ARG A 1 67 ? -11.518 7.904 19.563 1.00 93.50 67 ARG A C 1
ATOM 532 O O . ARG A 1 67 ? -11.958 7.686 18.435 1.00 93.50 67 ARG A O 1
ATOM 539 N N . PHE A 1 68 ? -12.125 7.533 20.686 1.00 96.19 68 PHE A N 1
ATOM 540 C CA . PHE A 1 68 ? -13.402 6.830 20.760 1.00 96.19 68 PHE A CA 1
ATOM 541 C C . PHE A 1 68 ? -14.330 7.552 21.735 1.00 96.19 68 PHE A C 1
ATOM 543 O O . PHE A 1 68 ? -13.894 8.000 22.800 1.00 96.19 68 PHE A O 1
ATOM 550 N N . GLY A 1 69 ? -15.600 7.677 21.370 1.00 96.00 69 GLY A N 1
ATOM 551 C CA . GLY A 1 69 ? -16.635 8.327 22.161 1.00 96.00 69 GLY A CA 1
ATOM 552 C C . GLY A 1 69 ? -17.845 7.417 22.267 1.00 96.00 69 GLY A C 1
ATOM 553 O O . GLY A 1 69 ? -18.223 6.784 21.283 1.00 96.00 69 GLY A O 1
ATOM 554 N N . PHE A 1 70 ? -18.432 7.349 23.458 1.00 97.38 70 PHE A N 1
ATOM 555 C CA . PHE A 1 70 ? -19.536 6.445 23.749 1.00 97.38 70 PHE A CA 1
ATOM 556 C C . PHE A 1 70 ? -20.668 7.190 24.437 1.00 97.38 70 PHE A C 1
ATOM 558 O O . PHE A 1 70 ? -20.449 7.816 25.478 1.00 97.38 70 PHE A O 1
ATOM 565 N N . ASP A 1 71 ? -21.873 7.045 23.898 1.00 96.88 71 ASP A N 1
ATOM 566 C CA . ASP A 1 71 ? -23.110 7.341 24.608 1.00 96.88 71 ASP A CA 1
ATOM 567 C C . ASP A 1 71 ? -23.727 6.007 25.048 1.00 96.88 71 ASP A C 1
ATOM 569 O O . ASP A 1 71 ? -24.219 5.227 24.231 1.00 96.88 71 ASP A O 1
ATOM 573 N N . ILE A 1 72 ? -23.661 5.733 26.351 1.00 97.00 72 ILE A N 1
ATOM 574 C CA . ILE A 1 72 ? -24.123 4.487 26.970 1.00 97.00 72 ILE A CA 1
ATOM 575 C C . ILE A 1 72 ? -25.515 4.718 27.549 1.00 97.00 72 ILE A C 1
ATOM 577 O O . ILE A 1 72 ? -25.722 5.610 28.385 1.00 97.00 72 ILE A O 1
ATOM 581 N N . VAL A 1 73 ? -26.462 3.900 27.104 1.00 96.94 73 VAL A N 1
ATOM 582 C CA . VAL A 1 73 ? -27.874 3.969 27.471 1.00 96.94 73 VAL A CA 1
ATOM 583 C C . VAL A 1 73 ? -28.155 2.898 28.529 1.00 96.94 73 VAL A C 1
ATOM 585 O O . VAL A 1 73 ? -28.064 1.712 28.208 1.00 96.94 73 VAL A O 1
ATOM 588 N N . PRO A 1 74 ? -28.505 3.277 29.771 1.00 96.38 74 PRO A N 1
ATOM 589 C CA . PRO A 1 74 ? -28.883 2.317 30.806 1.00 96.38 74 PRO A CA 1
ATOM 590 C C . PRO A 1 74 ? -30.171 1.560 30.446 1.00 96.38 74 PRO A C 1
ATOM 592 O O . PRO A 1 74 ? -31.011 2.068 29.696 1.00 96.38 74 PRO A O 1
ATOM 595 N N . ALA A 1 75 ? -30.338 0.360 31.001 1.00 95.62 75 ALA A N 1
ATOM 596 C CA . ALA A 1 75 ? -31.568 -0.425 30.882 1.00 95.62 75 ALA A CA 1
ATOM 597 C C . ALA A 1 75 ? -32.743 0.182 31.653 1.00 95.62 75 ALA A C 1
ATOM 599 O O . ALA A 1 75 ? -33.867 0.166 31.151 1.00 95.62 75 ALA A O 1
ATOM 600 N N . ASP A 1 76 ? -32.469 0.774 32.816 1.00 93.31 76 ASP A N 1
ATOM 601 C CA . ASP A 1 76 ? -33.441 1.518 33.612 1.00 93.31 76 ASP A CA 1
ATOM 602 C C . ASP A 1 76 ? -33.157 3.025 33.523 1.00 93.31 76 ASP A C 1
ATOM 604 O O . ASP A 1 76 ? -32.043 3.479 33.783 1.00 93.31 76 ASP A O 1
ATOM 608 N N . ALA A 1 77 ? -34.172 3.811 33.159 1.00 85.50 77 ALA A N 1
ATOM 609 C CA . ALA A 1 77 ? -34.068 5.265 33.057 1.00 85.50 77 ALA A CA 1
ATOM 610 C C . ALA A 1 77 ? -33.803 5.945 34.414 1.00 85.50 77 ALA A C 1
ATOM 612 O O . ALA A 1 77 ? -33.276 7.055 34.428 1.00 85.50 77 ALA A O 1
ATOM 613 N N . GLY A 1 78 ? -34.153 5.291 35.528 1.00 88.25 78 GLY A N 1
ATOM 614 C CA . GLY A 1 78 ? -33.874 5.754 36.890 1.00 88.25 78 GLY A CA 1
ATOM 615 C C . GLY A 1 78 ? -32.556 5.241 37.480 1.00 88.25 78 GLY A C 1
ATOM 616 O O . GLY A 1 78 ? -32.285 5.504 38.651 1.00 88.25 78 GLY A O 1
ATOM 617 N N . ALA A 1 79 ? -31.751 4.498 36.710 1.00 88.69 79 ALA A N 1
ATOM 618 C CA . ALA A 1 79 ? -30.495 3.943 37.199 1.00 88.69 79 ALA A CA 1
ATOM 619 C C . ALA A 1 79 ? -29.529 5.047 37.674 1.00 88.69 79 ALA A C 1
ATOM 621 O O . ALA A 1 79 ? -29.466 6.117 37.057 1.00 88.69 79 ALA A O 1
ATOM 622 N N . PRO A 1 80 ? -28.741 4.794 38.736 1.00 90.31 80 PRO A N 1
ATOM 623 C CA . PRO A 1 80 ? -27.756 5.756 39.208 1.00 90.31 80 PRO A CA 1
ATOM 624 C C . PRO A 1 80 ? -26.718 6.045 38.121 1.00 90.31 80 PRO A C 1
ATOM 626 O O . PRO A 1 80 ? -26.335 5.168 37.343 1.00 90.31 80 PRO A O 1
ATOM 629 N N . GLU A 1 81 ? -26.229 7.282 38.077 1.00 88.94 81 GLU A N 1
ATOM 630 C CA . GLU A 1 81 ? -25.120 7.625 37.198 1.00 88.94 81 GLU A CA 1
ATOM 631 C C . GLU A 1 81 ? -23.822 7.034 37.764 1.00 88.94 81 GLU A C 1
ATOM 633 O O . GLU A 1 81 ? -23.403 7.366 38.873 1.00 88.94 81 GLU A O 1
ATOM 638 N N . VAL A 1 82 ? -23.191 6.139 37.002 1.00 94.06 82 VAL A N 1
ATOM 639 C CA . VAL A 1 82 ? -21.901 5.530 37.347 1.00 94.06 82 VAL A CA 1
ATOM 640 C C . VAL A 1 82 ? -20.845 5.942 36.333 1.00 94.06 82 VAL A C 1
ATOM 642 O O . VAL A 1 82 ? -21.145 6.158 35.160 1.00 94.06 82 VAL A O 1
ATOM 645 N N . ALA A 1 83 ? -19.591 6.050 36.769 1.00 95.56 83 ALA A N 1
ATOM 646 C CA . ALA A 1 83 ? -18.482 6.316 35.861 1.00 95.56 83 ALA A CA 1
ATOM 647 C C . ALA A 1 83 ? -18.215 5.064 35.003 1.00 95.56 83 ALA A C 1
ATOM 649 O O . ALA A 1 83 ? -17.829 4.031 35.561 1.00 95.56 83 ALA A O 1
ATOM 650 N N . 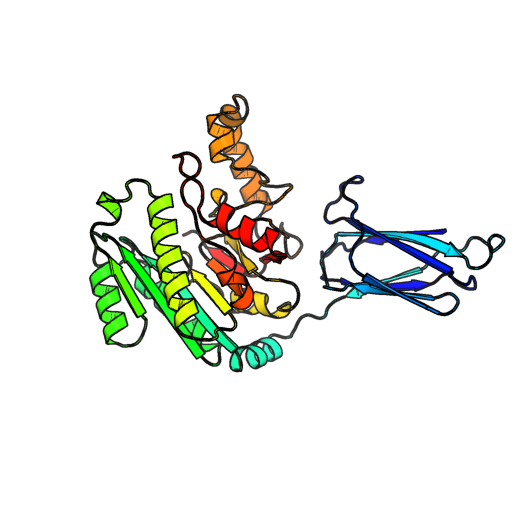PRO A 1 84 ? -18.404 5.106 33.670 1.00 96.75 84 PRO A N 1
ATOM 651 C CA . PRO A 1 84 ? -18.127 3.945 32.839 1.00 96.75 84 PRO A CA 1
ATOM 652 C C . PRO A 1 84 ? -16.625 3.674 32.765 1.00 96.75 84 PRO A C 1
ATOM 654 O O . PRO A 1 84 ? -15.809 4.599 32.737 1.00 96.75 84 PRO A O 1
ATOM 657 N N . MET A 1 85 ? -16.275 2.399 32.670 1.00 97.44 85 MET A N 1
ATOM 658 C CA . MET A 1 85 ? -14.923 1.915 32.424 1.00 97.44 85 MET A CA 1
ATOM 659 C C . MET A 1 85 ? -14.830 1.393 30.995 1.00 97.44 85 MET A C 1
ATOM 661 O O . MET A 1 85 ? -15.775 0.782 30.494 1.00 97.44 85 MET A O 1
ATOM 665 N N . GLY A 1 86 ? -13.685 1.592 30.351 1.00 96.62 86 GLY A N 1
ATOM 666 C CA . GLY A 1 86 ? -13.453 1.134 28.990 1.00 96.62 86 GLY A CA 1
ATOM 667 C C . GLY A 1 86 ? -12.029 0.645 28.781 1.00 96.62 86 GLY A C 1
ATOM 668 O O . GLY A 1 86 ? -11.089 1.158 29.388 1.00 96.62 86 GLY A O 1
ATOM 669 N N . ARG A 1 87 ? -11.869 -0.349 27.909 1.00 97.31 87 ARG A N 1
ATOM 670 C CA . ARG A 1 87 ? -10.573 -0.872 27.475 1.00 97.31 87 ARG A CA 1
ATOM 671 C C . ARG A 1 87 ? -10.575 -1.063 25.965 1.00 97.31 87 ARG A C 1
ATOM 673 O O . ARG A 1 87 ? -11.520 -1.626 25.418 1.00 97.31 87 ARG A O 1
ATOM 680 N N . LEU A 1 88 ? -9.504 -0.614 25.312 1.00 97.88 88 LEU A N 1
ATOM 681 C CA . LEU A 1 88 ? -9.247 -0.916 23.907 1.00 97.88 88 LEU A CA 1
ATOM 682 C C . LEU A 1 88 ? -8.702 -2.340 23.793 1.00 97.88 88 LEU A C 1
ATOM 684 O O . LEU A 1 88 ? -7.708 -2.678 24.435 1.00 97.88 88 LEU A O 1
ATOM 688 N N . ASP A 1 89 ? -9.329 -3.157 22.957 1.00 97.12 89 ASP A N 1
ATOM 689 C CA . ASP A 1 89 ? -8.826 -4.477 22.610 1.00 97.12 89 ASP A CA 1
ATOM 690 C C . ASP A 1 89 ? -8.005 -4.332 21.318 1.00 97.12 89 ASP A C 1
ATOM 692 O O . ASP A 1 89 ? -8.546 -4.143 20.221 1.00 97.12 89 ASP A O 1
ATOM 696 N N . LEU A 1 90 ? -6.679 -4.337 21.473 1.00 95.94 90 LEU A N 1
ATOM 697 C CA . LEU A 1 90 ? -5.723 -4.102 20.390 1.00 95.94 90 LEU A CA 1
ATOM 698 C C . LEU A 1 90 ? -5.562 -5.336 19.498 1.00 95.94 90 LEU A C 1
ATOM 700 O O . LEU A 1 90 ? -5.723 -6.478 19.936 1.00 95.94 90 LEU A O 1
ATOM 704 N N . LEU A 1 91 ? -5.228 -5.097 18.235 1.00 95.38 91 LEU A N 1
ATOM 705 C CA . LEU A 1 91 ? -4.825 -6.132 17.301 1.00 95.38 91 LEU A CA 1
ATOM 706 C C . LEU A 1 91 ? -3.349 -6.481 17.526 1.00 95.38 91 LEU A C 1
ATOM 708 O O . LEU A 1 91 ? -2.490 -5.601 17.497 1.00 95.38 91 LEU A O 1
ATOM 712 N N . ALA A 1 92 ? -3.056 -7.759 17.758 1.00 93.94 92 ALA A N 1
ATOM 713 C CA . ALA A 1 92 ? -1.687 -8.216 17.968 1.00 93.94 92 ALA A CA 1
ATOM 714 C C . ALA A 1 92 ? -0.872 -8.126 16.668 1.00 93.94 92 ALA A C 1
ATOM 716 O O . ALA A 1 92 ? -1.351 -8.511 15.604 1.00 93.94 92 ALA A O 1
ATOM 717 N N . GLU A 1 93 ? 0.366 -7.636 16.757 1.00 93.81 93 GLU A N 1
ATOM 718 C CA . GLU A 1 93 ? 1.333 -7.728 15.659 1.00 93.81 93 GLU A CA 1
ATOM 719 C C . GLU A 1 93 ? 1.856 -9.159 15.549 1.00 93.81 93 GLU A C 1
ATOM 721 O O . GLU A 1 93 ? 2.214 -9.767 16.559 1.00 93.81 93 GLU A O 1
ATOM 726 N N . ARG A 1 94 ? 1.968 -9.674 14.320 1.00 96.44 94 ARG A N 1
ATOM 727 C CA . ARG A 1 94 ? 2.742 -10.896 14.086 1.00 96.44 94 ARG A CA 1
ATOM 728 C C . ARG A 1 94 ? 4.210 -10.645 14.416 1.00 96.44 94 ARG A C 1
ATOM 730 O O . ARG A 1 94 ? 4.798 -9.624 14.036 1.00 96.44 94 ARG A O 1
ATOM 737 N N . THR A 1 95 ? 4.817 -11.614 15.081 1.00 96.56 95 THR A N 1
ATOM 738 C CA . THR A 1 95 ? 6.264 -11.676 15.279 1.00 96.56 95 THR A CA 1
ATOM 739 C C . THR A 1 95 ? 6.985 -11.811 13.930 1.00 96.56 95 THR A C 1
ATOM 741 O O . THR A 1 95 ? 6.392 -12.271 12.948 1.00 96.56 95 THR A O 1
ATOM 744 N N . PRO A 1 96 ? 8.277 -11.445 13.843 1.00 95.19 96 PRO A N 1
ATOM 745 C CA . PRO A 1 96 ? 9.050 -11.624 12.614 1.00 95.19 96 PRO A CA 1
ATOM 746 C C . PRO A 1 96 ? 9.035 -13.064 12.078 1.00 95.19 96 PRO A C 1
ATOM 748 O O . PRO A 1 96 ? 8.978 -13.261 10.864 1.00 95.19 96 PRO A O 1
ATOM 751 N N . ASP A 1 97 ? 9.034 -14.066 12.959 1.00 96.75 97 ASP A N 1
ATOM 752 C CA . ASP A 1 97 ? 9.008 -15.476 12.561 1.00 96.75 97 ASP A CA 1
ATOM 753 C C . ASP A 1 97 ? 7.647 -15.892 11.996 1.00 96.75 97 ASP A C 1
ATOM 755 O O . ASP A 1 97 ? 7.593 -16.536 10.947 1.00 96.75 97 ASP A O 1
ATOM 759 N N . GLU A 1 98 ? 6.546 -15.455 12.616 1.00 97.94 98 GLU A N 1
ATOM 760 C CA . GLU A 1 98 ? 5.193 -15.666 12.083 1.00 97.94 98 GLU A CA 1
ATOM 761 C C . GLU A 1 98 ? 5.013 -14.988 10.722 1.00 97.94 98 GLU A C 1
ATOM 763 O O . GLU A 1 98 ? 4.419 -15.574 9.818 1.00 97.94 98 GLU A O 1
ATOM 768 N N . VAL A 1 99 ? 5.564 -13.780 10.537 1.00 98.25 99 VAL A N 1
ATOM 769 C CA . VAL A 1 99 ? 5.573 -13.109 9.230 1.00 98.25 99 VAL A CA 1
ATOM 770 C C . VAL A 1 99 ? 6.323 -13.952 8.203 1.00 98.25 99 VAL A C 1
ATOM 772 O O . VAL A 1 99 ? 5.786 -14.237 7.135 1.00 98.25 99 VAL A O 1
ATOM 775 N N . ARG A 1 100 ? 7.551 -14.388 8.504 1.00 97.56 100 ARG A N 1
ATOM 776 C CA . ARG A 1 100 ? 8.347 -15.204 7.571 1.00 97.56 100 ARG A CA 1
ATOM 777 C C . ARG A 1 100 ? 7.654 -16.520 7.234 1.00 97.56 100 ARG A C 1
ATOM 779 O O . ARG A 1 100 ? 7.694 -16.952 6.084 1.00 97.56 100 ARG A O 1
ATOM 786 N N . GLN A 1 101 ? 7.016 -17.156 8.212 1.00 97.81 101 GLN A N 1
ATOM 787 C CA . GLN A 1 101 ? 6.237 -18.368 7.991 1.00 97.81 101 GLN A CA 1
ATOM 788 C C . GLN A 1 101 ? 5.028 -18.106 7.088 1.00 97.81 101 GLN A C 1
ATOM 790 O O . GLN A 1 101 ? 4.812 -18.875 6.154 1.00 97.81 101 GLN A O 1
ATOM 795 N N . HIS A 1 102 ? 4.281 -17.023 7.331 1.00 97.75 102 HIS A N 1
ATOM 796 C CA . HIS A 1 102 ? 3.160 -16.601 6.485 1.00 97.75 102 HIS A CA 1
ATOM 797 C C . HIS A 1 102 ? 3.613 -16.415 5.036 1.00 97.75 102 HIS A C 1
ATOM 799 O O . HIS A 1 102 ? 3.072 -17.063 4.145 1.00 97.75 102 HIS A O 1
ATOM 805 N N . LEU A 1 103 ? 4.661 -15.616 4.806 1.00 98.50 103 LEU A N 1
ATOM 806 C CA . LEU A 1 103 ? 5.135 -15.262 3.463 1.00 98.50 103 LEU A CA 1
ATOM 807 C C . LEU A 1 103 ? 5.616 -16.461 2.634 1.00 98.50 103 LEU A C 1
ATOM 809 O O . LEU A 1 103 ? 5.434 -16.466 1.418 1.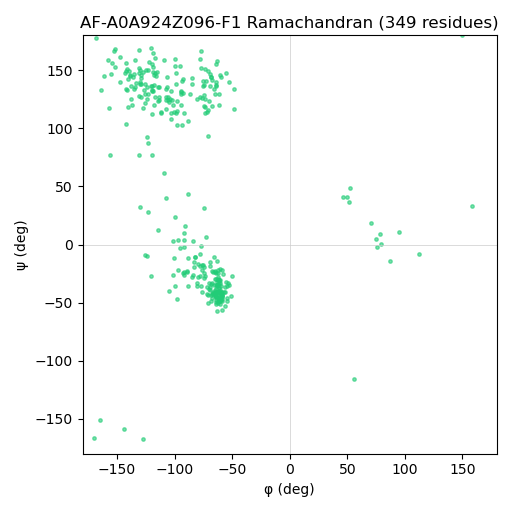00 98.50 103 LEU A O 1
ATOM 813 N N . ARG A 1 104 ? 6.139 -17.525 3.259 1.00 98.00 104 ARG A N 1
ATOM 814 C CA . ARG A 1 104 ? 6.512 -18.770 2.555 1.00 98.00 104 ARG A CA 1
ATOM 815 C C . ARG A 1 104 ? 5.338 -19.464 1.858 1.00 98.00 104 ARG A C 1
ATOM 817 O O . ARG A 1 104 ? 5.570 -20.256 0.951 1.00 98.00 104 ARG A O 1
ATOM 824 N N . GLY A 1 105 ? 4.102 -19.183 2.270 1.00 97.19 105 GLY A N 1
ATOM 825 C CA . GLY A 1 105 ? 2.889 -19.655 1.600 1.00 97.19 105 GLY A CA 1
ATOM 826 C C . GLY A 1 105 ? 2.338 -18.697 0.540 1.00 97.19 105 GLY A C 1
ATOM 827 O O . GLY A 1 105 ? 1.336 -19.024 -0.084 1.00 97.19 105 GLY A O 1
ATOM 828 N N . GLN A 1 106 ? 2.960 -17.529 0.354 1.00 98.38 106 GLN A N 1
ATOM 829 C CA . GLN A 1 106 ? 2.441 -16.436 -0.468 1.00 98.38 106 GLN A CA 1
ATOM 830 C C . GLN A 1 106 ? 3.252 -16.263 -1.755 1.00 98.38 106 GLN A C 1
ATOM 832 O O . GLN A 1 106 ? 4.425 -16.646 -1.850 1.00 98.38 106 GLN A O 1
ATOM 837 N N . ARG A 1 107 ? 2.624 -15.634 -2.745 1.00 98.38 107 ARG A N 1
ATOM 838 C CA . ARG A 1 107 ? 3.200 -15.305 -4.049 1.00 98.38 107 ARG A CA 1
ATOM 839 C C . ARG A 1 107 ? 3.179 -13.799 -4.269 1.00 98.38 107 ARG A C 1
ATOM 841 O O . ARG A 1 107 ? 2.147 -13.157 -4.074 1.00 98.38 107 ARG A O 1
ATOM 848 N N . ILE A 1 108 ? 4.296 -13.240 -4.725 1.00 98.56 108 ILE A N 1
ATOM 849 C CA . ILE A 1 108 ? 4.422 -11.800 -4.990 1.00 98.56 108 ILE A CA 1
ATOM 850 C C . ILE A 1 108 ? 4.900 -11.516 -6.415 1.00 98.56 108 ILE A C 1
ATOM 852 O O . ILE A 1 108 ? 5.818 -12.163 -6.913 1.00 98.56 108 ILE A O 1
ATOM 856 N N . ALA A 1 109 ? 4.303 -10.520 -7.063 1.00 98.56 109 ALA A N 1
ATOM 857 C CA . ALA A 1 109 ? 4.825 -9.947 -8.300 1.00 98.56 109 ALA A CA 1
ATOM 858 C C . ALA A 1 109 ? 5.436 -8.572 -8.017 1.00 98.56 109 ALA A C 1
ATOM 860 O O . ALA A 1 109 ? 4.750 -7.690 -7.501 1.00 98.56 109 ALA A O 1
ATOM 861 N N . PHE A 1 110 ? 6.701 -8.369 -8.378 1.00 98.62 110 PHE A N 1
ATOM 862 C CA . PHE A 1 110 ? 7.343 -7.057 -8.374 1.00 98.62 110 PHE A CA 1
ATOM 863 C C . PHE A 1 110 ? 7.242 -6.417 -9.756 1.00 98.62 110 PHE A C 1
ATOM 865 O O . PHE A 1 110 ? 7.545 -7.060 -10.758 1.00 98.62 110 PHE A O 1
ATOM 872 N N . LEU A 1 111 ? 6.813 -5.161 -9.816 1.00 98.56 111 LEU A N 1
ATOM 873 C CA . LEU A 1 111 ? 6.577 -4.411 -11.043 1.00 98.56 111 LEU A CA 1
ATOM 874 C C . LEU A 1 111 ? 7.401 -3.121 -11.014 1.00 98.56 111 LEU A C 1
ATOM 876 O O . LEU A 1 111 ? 7.400 -2.403 -10.013 1.00 98.56 111 LEU A O 1
ATOM 880 N N . GLY A 1 112 ? 8.063 -2.798 -12.124 1.00 98.06 112 GLY A N 1
ATOM 881 C CA . GLY A 1 112 ? 8.812 -1.550 -12.266 1.00 98.06 112 GLY A CA 1
ATOM 882 C C . GLY A 1 112 ? 8.795 -1.023 -13.695 1.00 98.06 112 GLY A C 1
ATOM 883 O O . GLY A 1 112 ? 8.897 -1.783 -14.655 1.00 98.06 112 GLY A O 1
ATO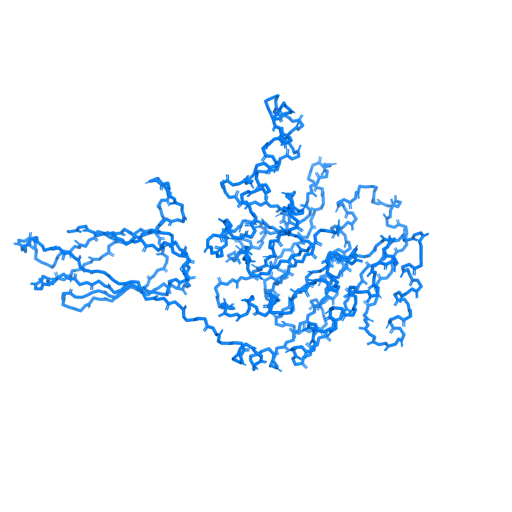M 884 N N . THR A 1 113 ? 8.668 0.290 -13.851 1.00 97.69 113 THR A N 1
ATOM 885 C CA . THR A 1 113 ? 8.878 0.961 -15.140 1.00 97.69 113 THR A CA 1
ATOM 886 C C . THR A 1 113 ? 10.313 1.468 -15.213 1.00 97.69 113 THR A C 1
ATOM 888 O O . THR A 1 113 ? 10.783 2.103 -14.273 1.00 97.69 113 THR A O 1
ATOM 891 N N . ALA A 1 114 ? 10.998 1.207 -16.320 1.00 97.25 114 ALA A N 1
ATOM 892 C CA . ALA A 1 114 ? 12.387 1.574 -16.545 1.00 97.25 114 ALA A CA 1
ATOM 893 C C . ALA A 1 114 ? 12.513 2.489 -17.763 1.00 97.25 114 ALA A C 1
ATOM 895 O O . ALA A 1 114 ? 11.925 2.237 -18.815 1.00 97.25 114 ALA A O 1
ATOM 896 N N . ARG A 1 115 ? 13.319 3.539 -17.629 1.00 96.44 115 ARG A N 1
ATOM 897 C CA . ARG A 1 115 ? 13.774 4.350 -18.756 1.00 96.44 115 ARG A CA 1
ATOM 898 C C . ARG A 1 115 ? 15.059 5.053 -18.372 1.00 96.44 115 ARG A C 1
ATOM 900 O O . ARG A 1 115 ? 15.040 5.885 -17.470 1.00 96.44 115 ARG A O 1
ATOM 907 N N . SER A 1 116 ? 16.140 4.744 -19.074 1.00 97.19 116 SER A N 1
ATOM 908 C CA . SER A 1 116 ? 17.444 5.373 -18.852 1.00 97.19 116 SER A CA 1
ATOM 909 C C . SER A 1 116 ? 17.921 5.333 -17.389 1.00 97.19 116 SER A C 1
ATOM 911 O O . SER A 1 116 ? 18.285 6.358 -16.813 1.00 97.19 116 SER A O 1
ATOM 913 N N . CYS A 1 117 ? 17.848 4.157 -16.762 1.00 96.06 117 CYS A N 1
ATOM 914 C CA . CYS A 1 117 ? 18.197 3.917 -15.361 1.00 96.06 117 CYS A CA 1
ATOM 915 C C . CYS A 1 117 ? 19.280 2.832 -15.196 1.00 96.06 117 CYS A C 1
ATOM 917 O O . CYS A 1 117 ? 19.334 2.157 -14.163 1.00 96.06 117 CYS A O 1
ATOM 919 N N . ALA A 1 118 ? 20.154 2.649 -16.194 1.00 97.12 118 ALA A N 1
ATOM 920 C CA . ALA A 1 118 ? 21.110 1.538 -16.254 1.00 97.12 118 ALA A CA 1
ATOM 921 C C . ALA A 1 118 ? 22.018 1.463 -15.021 1.00 97.12 118 ALA A C 1
ATOM 923 O O . ALA A 1 118 ? 22.331 0.376 -14.538 1.00 97.12 118 ALA A O 1
ATOM 924 N N . GLN A 1 119 ? 22.413 2.622 -14.488 1.00 95.81 119 GLN A N 1
ATOM 925 C CA . GLN A 1 119 ? 23.310 2.719 -13.338 1.00 95.81 119 GLN A CA 1
ATOM 926 C C . GLN A 1 119 ? 22.711 2.110 -12.060 1.00 95.81 119 GLN A C 1
ATOM 928 O O . GLN A 1 119 ? 23.423 1.457 -11.299 1.00 95.81 119 GLN A O 1
ATOM 933 N N . ALA A 1 120 ? 21.418 2.328 -11.810 1.00 94.25 120 ALA A N 1
ATOM 934 C CA . ALA A 1 120 ? 20.755 1.897 -10.580 1.00 94.25 120 ALA A CA 1
ATOM 935 C C . ALA A 1 120 ? 20.109 0.508 -10.698 1.00 94.25 120 ALA A C 1
ATOM 937 O O . ALA A 1 120 ? 19.996 -0.218 -9.704 1.00 94.25 120 ALA A O 1
ATOM 938 N N . LEU A 1 121 ? 19.743 0.116 -11.921 1.00 96.12 121 LEU A N 1
ATOM 939 C CA . LEU A 1 121 ? 18.979 -1.091 -12.215 1.00 96.12 121 LEU A CA 1
ATOM 940 C C . LEU A 1 121 ? 19.547 -2.382 -11.577 1.00 96.12 121 LEU A C 1
ATOM 942 O O . LEU A 1 121 ? 18.756 -3.126 -10.988 1.00 96.12 121 LEU A O 1
ATOM 946 N N . PRO A 1 122 ? 20.871 -2.670 -11.603 1.00 96.38 122 PRO A N 1
ATOM 947 C CA . PRO A 1 122 ? 21.410 -3.882 -10.982 1.00 96.38 122 PRO A CA 1
ATOM 948 C C . PRO A 1 122 ? 21.148 -3.965 -9.475 1.00 96.38 122 PRO A C 1
ATOM 950 O O . PRO A 1 122 ? 20.793 -5.029 -8.964 1.00 96.38 122 PRO A O 1
ATOM 953 N N . ALA A 1 123 ? 21.294 -2.845 -8.759 1.00 95.69 123 ALA A N 1
ATOM 954 C CA . ALA A 1 123 ? 21.075 -2.795 -7.317 1.00 95.69 123 ALA A CA 1
ATOM 955 C C . ALA A 1 123 ? 19.590 -2.967 -6.972 1.00 95.69 123 ALA A C 1
ATOM 957 O O . ALA A 1 123 ? 19.263 -3.679 -6.018 1.00 95.69 123 ALA A O 1
ATOM 958 N N . SER A 1 124 ? 18.697 -2.375 -7.770 1.00 96.06 124 SER A N 1
ATOM 959 C CA . SER A 1 124 ? 17.253 -2.547 -7.606 1.00 96.06 124 SER A CA 1
ATOM 960 C C . SER A 1 124 ? 16.823 -3.988 -7.843 1.00 96.06 124 SER A C 1
ATOM 962 O O . SER A 1 124 ? 16.180 -4.574 -6.976 1.00 96.06 124 SER A O 1
ATOM 964 N N . ILE A 1 125 ? 17.248 -4.619 -8.942 1.00 97.50 125 ILE A N 1
ATOM 965 C CA . ILE A 1 125 ? 16.920 -6.028 -9.217 1.00 97.50 125 ILE A CA 1
ATOM 966 C C . ILE A 1 125 ? 17.465 -6.942 -8.114 1.00 97.50 125 ILE A C 1
ATOM 968 O O . ILE A 1 125 ? 16.748 -7.826 -7.644 1.00 97.50 125 ILE A O 1
ATOM 972 N N . ALA A 1 126 ? 18.705 -6.730 -7.661 1.00 97.31 126 ALA A N 1
ATOM 973 C CA . ALA A 1 126 ? 19.279 -7.514 -6.569 1.00 97.31 126 ALA A CA 1
ATOM 974 C C . ALA A 1 126 ? 18.444 -7.405 -5.283 1.00 97.31 126 ALA A C 1
ATOM 976 O O . ALA A 1 126 ? 18.131 -8.429 -4.673 1.00 97.31 126 ALA A O 1
ATOM 977 N N . LYS A 1 127 ? 18.020 -6.189 -4.910 1.00 97.56 127 LYS A N 1
ATOM 978 C CA . LYS A 1 127 ? 17.162 -5.976 -3.740 1.00 97.56 127 LYS A CA 1
ATOM 979 C C . LYS A 1 127 ? 15.783 -6.618 -3.919 1.00 97.56 127 LYS A C 1
ATOM 981 O O . LYS A 1 127 ? 15.317 -7.284 -3.003 1.00 97.56 127 LYS A O 1
ATOM 986 N N . LEU A 1 128 ? 15.145 -6.498 -5.084 1.00 98.25 128 LEU A N 1
ATOM 987 C CA . LEU A 1 128 ? 13.847 -7.142 -5.335 1.00 98.25 128 LEU A CA 1
ATOM 988 C C . LEU A 1 128 ? 13.927 -8.671 -5.229 1.00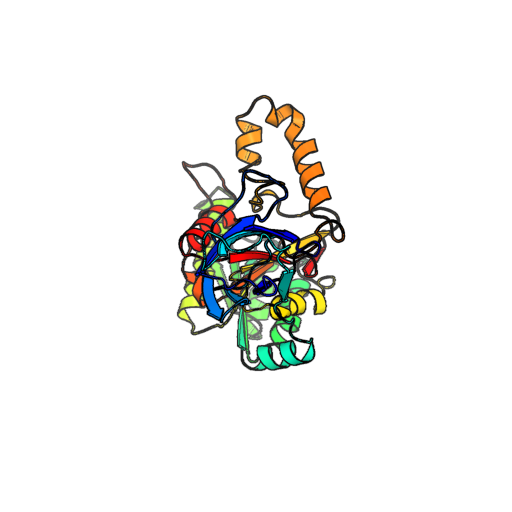 98.25 128 LEU A C 1
ATOM 990 O O . LEU A 1 128 ? 13.022 -9.287 -4.674 1.00 98.25 128 LEU A O 1
ATOM 994 N N . ARG A 1 129 ? 15.026 -9.290 -5.680 1.00 98.12 129 ARG A N 1
ATOM 995 C CA . ARG A 1 129 ? 15.262 -10.733 -5.492 1.00 98.12 129 ARG A CA 1
ATOM 996 C C . ARG A 1 129 ? 15.460 -11.107 -4.026 1.00 98.12 129 ARG A C 1
ATOM 998 O O . ARG A 1 129 ? 14.944 -12.131 -3.591 1.00 98.12 129 ARG A O 1
ATOM 1005 N N . GLU A 1 130 ? 16.194 -10.294 -3.269 1.00 98.19 130 GLU A N 1
ATOM 1006 C CA . GLU A 1 130 ? 16.377 -10.488 -1.825 1.00 98.19 130 GLU A CA 1
ATOM 1007 C C . GLU A 1 130 ? 15.030 -10.461 -1.089 1.00 98.19 130 GLU A C 1
ATOM 1009 O O . GLU A 1 130 ? 14.735 -11.366 -0.310 1.00 98.19 130 GLU A O 1
ATOM 1014 N N . LEU A 1 131 ? 14.186 -9.466 -1.378 1.00 98.50 131 LEU A N 1
ATOM 1015 C CA . LEU A 1 131 ? 12.845 -9.365 -0.798 1.00 98.50 131 LEU A CA 1
ATOM 1016 C C . LEU A 1 131 ? 11.937 -10.503 -1.284 1.00 98.50 131 LEU A C 1
ATOM 1018 O O . LEU A 1 131 ? 11.203 -11.094 -0.496 1.00 98.50 131 LEU A O 1
ATOM 1022 N N . GLY A 1 132 ? 12.005 -10.852 -2.569 1.00 98.31 132 GLY A N 1
ATOM 1023 C CA . GLY A 1 132 ? 11.231 -11.939 -3.163 1.00 98.31 132 GLY A CA 1
ATOM 1024 C C . GLY A 1 132 ? 11.571 -13.319 -2.603 1.00 98.31 132 GLY A C 1
ATOM 1025 O O . GLY A 1 132 ? 10.690 -14.168 -2.504 1.00 98.31 132 GLY A O 1
ATOM 1026 N N . ALA A 1 133 ? 12.813 -13.543 -2.165 1.00 98.31 133 ALA A N 1
ATOM 1027 C CA . ALA A 1 133 ? 13.234 -14.789 -1.521 1.00 98.31 133 ALA A CA 1
ATOM 1028 C C . ALA A 1 133 ? 12.561 -15.039 -0.155 1.00 98.31 133 ALA A C 1
ATOM 1030 O O . ALA A 1 133 ? 12.666 -16.135 0.394 1.00 98.31 133 ALA A O 1
ATOM 1031 N N . LEU A 1 134 ? 11.862 -14.042 0.399 1.00 98.44 134 LEU A N 1
ATOM 1032 C CA . LEU A 1 134 ? 11.039 -14.189 1.602 1.00 98.44 134 LEU A CA 1
ATOM 1033 C C . LEU A 1 134 ? 9.712 -14.913 1.329 1.00 98.44 134 LEU A C 1
ATOM 1035 O O . LEU A 1 134 ? 9.072 -15.377 2.272 1.00 98.44 134 LEU A O 1
ATOM 1039 N N . PHE A 1 135 ? 9.303 -14.992 0.061 1.00 98.69 135 PHE A N 1
ATOM 1040 C CA . PHE A 1 135 ? 8.027 -15.547 -0.374 1.00 98.69 135 PHE A CA 1
ATOM 1041 C C . PHE A 1 135 ? 8.181 -16.977 -0.888 1.00 98.69 135 PHE A C 1
ATOM 1043 O O . PHE A 1 135 ? 9.264 -17.389 -1.307 1.00 98.69 135 PHE A O 1
ATOM 1050 N N . GLY A 1 136 ? 7.079 -17.730 -0.910 1.00 98.19 136 GLY A N 1
ATOM 1051 C CA . GLY A 1 136 ? 7.049 -19.064 -1.518 1.00 98.19 136 GLY A CA 1
ATOM 1052 C C . GLY A 1 136 ? 7.359 -19.035 -3.016 1.00 98.19 136 GLY A C 1
ATOM 1053 O O . GLY A 1 136 ? 7.996 -19.943 -3.544 1.00 98.19 136 GLY A O 1
ATOM 1054 N N . SER A 1 137 ? 6.949 -17.964 -3.701 1.00 97.81 137 SER A N 1
ATOM 1055 C CA . SER A 1 137 ? 7.390 -17.661 -5.065 1.00 97.81 137 SER A CA 1
ATOM 1056 C C . SER A 1 137 ? 7.354 -16.159 -5.332 1.00 97.81 137 SER A C 1
ATOM 1058 O O . SER A 1 137 ? 6.541 -15.439 -4.746 1.00 97.81 137 SER A O 1
ATOM 1060 N N . HIS A 1 138 ? 8.209 -15.694 -6.240 1.00 98.25 138 HIS A N 1
ATOM 1061 C CA . HIS A 1 138 ? 8.177 -14.320 -6.718 1.00 98.25 138 HIS A CA 1
ATOM 1062 C C . HIS A 1 138 ? 8.471 -14.235 -8.214 1.00 98.25 138 HIS A C 1
ATOM 1064 O O . HIS A 1 138 ? 9.216 -15.052 -8.754 1.00 98.25 138 HIS A O 1
ATOM 1070 N N . GLU A 1 139 ? 7.917 -13.215 -8.859 1.00 98.38 139 GLU A N 1
ATOM 1071 C CA . GLU A 1 139 ? 8.248 -12.824 -10.231 1.00 98.38 139 GLU A CA 1
ATOM 1072 C C . GLU A 1 139 ? 8.613 -11.333 -10.259 1.00 98.38 139 GLU A C 1
ATOM 1074 O O . GLU A 1 139 ? 8.101 -10.545 -9.463 1.00 98.38 139 GLU A O 1
ATOM 1079 N N . ILE A 1 140 ? 9.515 -10.938 -11.160 1.00 98.69 140 ILE A N 1
ATOM 1080 C CA . ILE A 1 140 ? 9.873 -9.534 -11.404 1.00 98.69 140 ILE A CA 1
ATOM 1081 C C . ILE A 1 140 ? 9.481 -9.204 -12.842 1.00 98.69 140 ILE A C 1
ATOM 1083 O O . ILE A 1 140 ? 9.897 -9.899 -13.767 1.00 98.69 140 ILE A O 1
ATOM 1087 N N . HIS A 1 141 ? 8.703 -8.143 -13.036 1.00 98.62 141 HIS A N 1
ATOM 1088 C CA . HIS A 1 141 ? 8.226 -7.682 -14.335 1.00 98.62 141 HIS A CA 1
ATOM 1089 C C . HIS A 1 141 ? 8.633 -6.229 -14.548 1.00 98.62 141 HIS A C 1
ATOM 1091 O O . HIS A 1 141 ? 8.326 -5.357 -13.735 1.00 98.62 141 HIS A O 1
ATOM 1097 N N . VAL A 1 142 ? 9.313 -5.964 -15.659 1.00 98.69 142 VAL A N 1
ATOM 1098 C CA . VAL A 1 142 ? 9.801 -4.629 -15.993 1.00 98.69 142 VAL A CA 1
ATOM 1099 C C . VAL A 1 142 ? 9.258 -4.204 -17.342 1.00 98.69 142 VAL A C 1
ATOM 1101 O O . VAL A 1 142 ? 9.370 -4.939 -18.321 1.00 98.69 142 VAL A O 1
ATOM 1104 N N . PHE A 1 143 ? 8.683 -3.008 -17.392 1.00 98.62 143 PHE A N 1
ATOM 1105 C CA . PHE A 1 143 ? 8.336 -2.351 -18.643 1.00 98.62 143 PHE A CA 1
ATOM 1106 C C . PHE A 1 143 ? 9.378 -1.293 -18.942 1.00 98.62 143 PHE A C 1
ATOM 1108 O O . PHE A 1 143 ? 9.615 -0.415 -18.116 1.00 98.62 143 PHE A O 1
ATOM 1115 N N . GLU A 1 144 ? 9.988 -1.375 -20.114 1.00 98.31 144 GLU A N 1
ATOM 1116 C CA . GLU A 1 144 ? 10.974 -0.413 -20.579 1.00 98.31 144 GLU A CA 1
ATOM 1117 C C . GLU A 1 144 ? 10.491 0.274 -21.844 1.00 98.31 144 GLU A C 1
ATOM 1119 O O . GLU A 1 144 ? 9.968 -0.374 -22.757 1.00 98.31 144 GLU A O 1
ATOM 1124 N N . ASN A 1 145 ? 10.698 1.588 -21.899 1.00 97.50 145 ASN A N 1
ATOM 1125 C CA . ASN A 1 145 ? 10.453 2.351 -23.107 1.00 97.50 145 ASN A CA 1
ATOM 1126 C C . ASN A 1 145 ? 11.542 3.388 -23.375 1.00 97.50 145 ASN A C 1
ATOM 1128 O O . ASN A 1 145 ? 11.912 4.162 -22.493 1.00 97.50 145 ASN A O 1
ATOM 1132 N N . ASP A 1 146 ? 11.960 3.466 -24.638 1.00 97.50 146 ASP A N 1
ATOM 1133 C CA . ASP A 1 146 ? 12.781 4.546 -25.197 1.00 97.50 146 ASP A CA 1
ATOM 1134 C C . ASP A 1 146 ? 13.994 4.953 -24.330 1.00 97.50 146 ASP A C 1
ATOM 1136 O O . ASP A 1 146 ? 14.256 6.154 -24.157 1.00 97.50 146 ASP A O 1
ATOM 1140 N N . SER A 1 147 ? 14.701 3.984 -23.735 1.00 97.38 147 SER A N 1
ATOM 1141 C CA . SER A 1 147 ? 15.966 4.238 -23.035 1.00 97.38 147 SER A CA 1
ATOM 1142 C C . SER A 1 147 ? 17.063 4.641 -24.016 1.00 97.38 147 SER A C 1
ATOM 1144 O O . SER A 1 147 ? 17.150 4.126 -25.130 1.00 97.38 147 SER A O 1
ATOM 1146 N N . ASN A 1 148 ? 17.926 5.551 -23.574 1.00 96.69 148 ASN A N 1
ATOM 1147 C CA . ASN A 1 148 ? 19.079 6.053 -24.329 1.00 96.69 148 ASN A CA 1
ATOM 1148 C C . ASN A 1 148 ? 20.432 5.667 -23.701 1.00 96.69 148 ASN A C 1
ATOM 1150 O O . ASN A 1 148 ? 21.463 6.215 -24.084 1.00 96.69 148 ASN A O 1
ATOM 1154 N N . ASP A 1 149 ? 20.413 4.744 -22.743 1.00 97.50 149 ASP A N 1
ATOM 1155 C CA . ASP A 1 149 ? 21.572 4.149 -22.084 1.00 97.50 149 ASP A CA 1
ATOM 1156 C C . ASP A 1 149 ? 21.489 2.606 -22.151 1.00 97.50 149 ASP A C 1
ATOM 1158 O O . ASP A 1 149 ? 20.642 2.034 -22.846 1.00 97.50 149 ASP A O 1
ATOM 1162 N N . ASP A 1 150 ? 22.329 1.916 -21.377 1.00 98.12 150 ASP A N 1
ATOM 1163 C CA . ASP A 1 150 ? 22.400 0.451 -21.353 1.00 98.12 150 ASP A CA 1
ATOM 1164 C C . ASP A 1 150 ? 21.209 -0.249 -20.658 1.00 98.12 150 ASP A C 1
ATOM 1166 O O . ASP A 1 150 ? 21.222 -1.474 -20.512 1.00 98.12 150 ASP A O 1
ATOM 1170 N N . THR A 1 151 ? 20.152 0.472 -20.252 1.00 98.31 151 THR A N 1
ATOM 1171 C CA . THR A 1 151 ? 18.990 -0.095 -19.534 1.00 98.31 151 THR A CA 1
ATOM 1172 C C . THR A 1 151 ? 18.382 -1.258 -20.306 1.00 98.31 151 THR A C 1
ATOM 1174 O O . THR A 1 151 ? 18.172 -2.337 -19.754 1.00 98.31 151 THR A O 1
ATOM 1177 N N . GLY A 1 152 ? 18.141 -1.063 -21.605 1.00 97.62 152 GLY A N 1
ATOM 1178 C CA . GLY A 1 152 ? 17.553 -2.091 -22.458 1.00 97.62 152 GLY A CA 1
ATOM 1179 C C . GLY A 1 152 ? 18.418 -3.349 -22.551 1.00 97.62 152 GLY A C 1
ATOM 1180 O O . GLY A 1 152 ? 17.916 -4.460 -22.394 1.00 97.62 152 GLY A O 1
ATOM 1181 N N . ALA A 1 153 ? 19.729 -3.174 -22.742 1.00 98.06 153 ALA A N 1
ATOM 1182 C CA . ALA A 1 153 ? 20.676 -4.283 -22.837 1.00 98.06 153 ALA A CA 1
ATOM 1183 C C . ALA A 1 153 ? 20.780 -5.071 -21.519 1.00 98.06 153 ALA A C 1
ATOM 1185 O O . ALA A 1 153 ? 20.837 -6.304 -21.534 1.00 98.06 153 ALA A O 1
ATOM 1186 N N . LEU A 1 154 ? 20.756 -4.376 -20.376 1.00 98.38 154 LEU A N 1
ATOM 1187 C CA . LEU A 1 154 ? 20.725 -5.000 -19.053 1.00 98.38 154 LEU A CA 1
ATOM 1188 C C . LEU A 1 154 ? 19.440 -5.806 -18.837 1.00 98.38 154 LEU A C 1
ATOM 1190 O O . LEU A 1 154 ? 19.506 -6.945 -18.375 1.00 98.38 154 LEU A O 1
ATOM 1194 N N . LEU A 1 155 ? 18.277 -5.263 -19.204 1.00 98.44 155 LEU A N 1
ATOM 1195 C CA . LEU A 1 155 ? 17.010 -5.990 -19.091 1.00 98.44 155 LEU A CA 1
ATOM 1196 C C . LEU A 1 155 ? 16.986 -7.245 -19.968 1.00 98.44 155 LEU A C 1
ATOM 1198 O O . LEU A 1 155 ? 16.569 -8.300 -19.490 1.00 98.44 155 LEU A O 1
ATOM 1202 N N . ASP A 1 156 ? 17.508 -7.179 -21.195 1.00 98.12 156 ASP A N 1
ATOM 1203 C CA . ASP A 1 156 ? 17.626 -8.349 -22.077 1.00 98.12 156 ASP A CA 1
ATOM 1204 C C . ASP A 1 156 ? 18.583 -9.407 -21.504 1.00 98.12 156 ASP A C 1
ATOM 1206 O O . ASP A 1 156 ? 18.384 -10.615 -21.674 1.00 98.12 156 ASP A O 1
ATOM 1210 N N . HIS A 1 157 ? 19.647 -8.978 -20.820 1.00 98.31 157 HIS A N 1
ATOM 1211 C CA . HIS A 1 157 ? 20.544 -9.882 -20.104 1.00 98.31 157 HIS A CA 1
ATOM 1212 C C . HIS A 1 157 ? 19.818 -10.598 -18.954 1.00 98.31 157 HIS A C 1
ATOM 1214 O O . HIS A 1 157 ? 19.830 -11.830 -18.902 1.00 98.31 157 HIS A O 1
ATOM 1220 N N . TYR A 1 158 ? 19.133 -9.858 -18.078 1.00 98.56 158 TYR A N 1
ATOM 1221 C CA . TYR A 1 158 ? 18.394 -10.442 -16.954 1.00 98.56 158 TYR A CA 1
ATOM 1222 C C . TYR A 1 158 ? 17.233 -11.336 -17.402 1.00 98.56 158 TYR A C 1
ATOM 1224 O O . TYR A 1 158 ? 17.019 -12.397 -16.814 1.00 98.56 158 TYR A O 1
ATOM 1232 N N . ALA A 1 159 ? 16.521 -10.959 -18.464 1.00 98.44 159 ALA A N 1
ATOM 1233 C CA . ALA A 1 159 ? 15.441 -11.766 -19.020 1.00 98.44 159 ALA A CA 1
ATOM 1234 C C . ALA A 1 159 ? 15.951 -13.105 -19.571 1.00 98.44 159 ALA A C 1
ATOM 1236 O O . ALA A 1 159 ? 15.393 -14.154 -19.254 1.00 98.44 159 ALA A O 1
ATOM 1237 N N . ARG A 1 160 ? 17.063 -13.105 -20.325 1.00 98.31 160 ARG A N 1
ATOM 1238 C CA . ARG A 1 160 ? 17.696 -14.347 -20.815 1.00 98.31 160 ARG A CA 1
ATOM 1239 C C . ARG A 1 160 ? 18.199 -15.244 -19.688 1.00 98.31 160 ARG A C 1
ATOM 1241 O O . ARG A 1 160 ? 18.170 -16.461 -19.828 1.00 98.31 160 ARG A O 1
ATOM 1248 N N . ALA A 1 161 ? 18.635 -14.653 -18.579 1.00 98.06 161 ALA A N 1
ATOM 1249 C CA . ALA A 1 161 ? 19.037 -15.381 -17.381 1.00 98.06 161 ALA A CA 1
ATOM 1250 C C . ALA A 1 161 ? 17.847 -15.894 -16.540 1.00 98.06 161 ALA A C 1
ATOM 1252 O O . ALA A 1 161 ? 18.068 -16.520 -15.505 1.00 98.06 161 ALA A O 1
ATOM 1253 N N . GLY A 1 162 ? 16.598 -15.622 -16.943 1.00 97.75 162 GLY A N 1
ATOM 1254 C CA . GLY A 1 162 ? 15.397 -16.020 -16.203 1.00 97.75 162 GLY A CA 1
ATOM 1255 C C . GLY A 1 162 ? 15.183 -15.246 -14.899 1.00 97.75 162 GLY A C 1
ATOM 1256 O O . GLY A 1 162 ? 14.451 -15.705 -14.029 1.00 97.75 162 GLY A O 1
ATOM 1257 N N . VAL A 1 163 ? 15.835 -14.090 -14.737 1.00 98.31 163 VAL A N 1
ATOM 1258 C CA . VAL A 1 163 ? 15.758 -13.276 -13.513 1.00 98.31 163 VAL A CA 1
ATOM 1259 C C . VAL A 1 163 ? 14.485 -12.431 -13.468 1.00 98.31 163 VAL A C 1
ATOM 1261 O O . VAL A 1 163 ? 13.961 -12.170 -12.387 1.00 98.31 163 VAL A O 1
ATOM 1264 N N . LEU A 1 164 ? 14.002 -11.980 -14.626 1.00 98.31 164 LEU A N 1
ATOM 1265 C CA . LEU A 1 164 ? 12.811 -11.140 -14.749 1.00 98.31 164 LEU A CA 1
ATOM 1266 C C . LEU A 1 164 ? 12.117 -11.339 -16.098 1.00 98.31 164 LEU A C 1
ATOM 1268 O O . LEU A 1 164 ? 12.687 -11.891 -17.038 1.00 98.31 164 LEU A O 1
ATOM 1272 N N . HIS A 1 165 ? 10.904 -10.814 -16.207 1.00 98.19 165 HIS A N 1
ATOM 1273 C CA . HIS A 1 165 ? 10.169 -10.650 -17.452 1.00 98.19 165 HIS A CA 1
ATOM 1274 C C . HIS A 1 165 ? 10.272 -9.196 -17.919 1.00 98.19 165 HIS A C 1
ATOM 1276 O O . HIS A 1 165 ? 9.840 -8.288 -17.213 1.00 98.19 165 HIS A O 1
ATOM 1282 N N . ALA A 1 166 ? 10.827 -8.969 -19.109 1.00 98.00 166 ALA A N 1
ATOM 1283 C CA . ALA A 1 166 ? 10.921 -7.639 -19.705 1.00 98.00 166 ALA A CA 1
ATOM 1284 C C . ALA A 1 166 ? 9.857 -7.455 -20.798 1.00 98.00 166 ALA A C 1
ATOM 1286 O O . ALA A 1 166 ? 9.721 -8.298 -21.686 1.00 98.00 166 ALA A O 1
ATOM 1287 N N . ILE A 1 167 ? 9.134 -6.337 -20.756 1.00 98.00 167 ILE A N 1
ATOM 1288 C CA . ILE A 1 167 ? 8.274 -5.842 -21.835 1.00 98.00 167 ILE A CA 1
ATOM 1289 C C . ILE A 1 167 ? 8.930 -4.573 -22.365 1.00 98.00 167 ILE A C 1
ATOM 1291 O O . ILE A 1 167 ? 9.027 -3.586 -21.641 1.00 98.00 167 ILE A O 1
ATOM 1295 N N . ARG A 1 168 ? 9.402 -4.599 -23.611 1.00 96.81 168 ARG A N 1
ATOM 1296 C CA . ARG A 1 168 ? 10.104 -3.466 -24.222 1.00 96.81 168 ARG A CA 1
ATOM 1297 C C . ARG A 1 168 ? 9.282 -2.887 -25.362 1.00 96.81 168 ARG A C 1
ATOM 1299 O O . ARG A 1 168 ? 8.935 -3.613 -26.292 1.00 96.81 168 ARG A O 1
ATOM 1306 N N . GLU A 1 169 ? 8.994 -1.592 -25.307 1.00 97.56 169 GLU A N 1
ATOM 1307 C CA . GLU A 1 169 ? 8.241 -0.889 -26.350 1.00 97.56 169 GLU A CA 1
ATOM 1308 C C . GLU A 1 169 ? 8.978 0.384 -26.794 1.00 97.56 169 GLU A C 1
ATOM 1310 O O . GLU A 1 169 ? 9.344 1.228 -25.982 1.00 97.56 169 GLU A O 1
ATOM 1315 N N . GLN A 1 170 ? 9.196 0.526 -28.104 1.00 96.44 170 GLN A N 1
ATOM 1316 C CA . GLN A 1 170 ? 9.838 1.698 -28.710 1.00 96.44 170 GLN A CA 1
ATOM 1317 C C . GLN A 1 170 ? 8.790 2.652 -29.297 1.00 96.44 170 GLN A C 1
ATOM 1319 O O . GLN A 1 170 ? 7.698 2.235 -29.684 1.00 96.44 170 GLN A O 1
ATOM 1324 N N . GLY A 1 171 ? 9.124 3.938 -29.391 1.00 96.94 171 GLY A N 1
ATOM 1325 C CA . GLY A 1 171 ? 8.254 4.984 -29.929 1.00 96.94 171 GLY A CA 1
ATOM 1326 C C . GLY A 1 171 ? 7.170 5.463 -28.959 1.00 96.94 171 GLY A C 1
ATOM 1327 O O . GLY A 1 171 ? 6.293 6.234 -29.358 1.00 96.94 171 GLY A O 1
ATOM 1328 N N . VAL A 1 172 ? 7.210 5.053 -27.686 1.00 97.31 172 VAL A N 1
ATOM 1329 C CA . VAL A 1 172 ? 6.223 5.482 -26.680 1.00 97.31 172 VAL A CA 1
ATOM 1330 C C . VAL A 1 172 ? 6.371 6.981 -26.419 1.00 97.31 172 VAL A C 1
ATOM 1332 O O . VAL A 1 172 ? 5.378 7.698 -26.424 1.00 97.31 172 VAL A O 1
ATOM 1335 N N . ALA A 1 173 ? 7.603 7.481 -26.304 1.00 95.38 173 ALA A N 1
ATOM 1336 C CA . ALA A 1 173 ? 7.912 8.901 -26.141 1.00 95.38 173 ALA A CA 1
ATOM 1337 C C . ALA A 1 173 ? 7.456 9.790 -27.303 1.00 95.38 173 ALA A C 1
ATOM 1339 O O . ALA A 1 173 ? 7.107 10.947 -27.076 1.00 95.38 173 ALA A O 1
ATOM 1340 N N . ALA A 1 174 ? 7.427 9.255 -28.525 1.00 96.62 174 ALA A N 1
ATOM 1341 C CA . ALA A 1 174 ? 6.930 9.979 -29.690 1.00 96.62 174 ALA A CA 1
ATOM 1342 C C . ALA A 1 174 ? 5.393 10.033 -29.726 1.00 96.62 174 ALA A C 1
ATOM 1344 O O . ALA A 1 174 ? 4.824 11.040 -30.135 1.00 96.62 174 ALA A O 1
ATOM 1345 N N . ARG A 1 175 ? 4.722 8.958 -29.287 1.00 96.81 175 ARG A N 1
ATOM 1346 C CA . ARG A 1 175 ? 3.253 8.849 -29.267 1.00 96.81 175 ARG A CA 1
ATOM 1347 C C . ARG A 1 175 ? 2.608 9.552 -28.070 1.00 96.81 175 ARG A C 1
ATOM 1349 O O . ARG A 1 175 ? 1.515 10.083 -28.207 1.00 96.81 175 ARG A O 1
ATOM 1356 N N . MET A 1 176 ? 3.272 9.524 -26.918 1.00 96.38 176 MET A N 1
ATOM 1357 C CA . MET A 1 176 ? 2.812 10.058 -25.634 1.00 96.38 176 MET A CA 1
ATOM 1358 C C . MET A 1 176 ? 3.862 11.046 -25.129 1.00 96.38 176 MET A C 1
ATOM 1360 O O . MET A 1 176 ? 4.866 10.671 -24.511 1.00 96.38 176 MET A O 1
ATOM 1364 N N . THR A 1 177 ? 3.679 12.321 -25.461 1.00 94.94 177 THR A N 1
ATOM 1365 C CA . THR A 1 177 ? 4.699 13.360 -25.253 1.00 94.94 177 THR A CA 1
ATOM 1366 C C . THR A 1 177 ? 4.843 13.755 -23.783 1.00 94.94 177 THR A C 1
ATOM 1368 O O . THR A 1 177 ? 5.946 14.101 -23.345 1.00 94.94 177 THR A O 1
ATOM 1371 N N . LEU A 1 178 ? 3.782 13.613 -22.986 1.00 96.00 178 LEU A N 1
ATOM 1372 C CA . LEU A 1 178 ? 3.763 13.940 -21.560 1.00 96.00 178 LEU A CA 1
ATOM 1373 C C . LEU A 1 178 ? 4.282 12.775 -20.702 1.00 96.00 178 LEU A C 1
ATOM 1375 O O . LEU A 1 178 ? 4.089 11.600 -21.016 1.00 96.00 178 LEU A O 1
ATOM 1379 N N . ARG A 1 179 ? 5.013 13.085 -19.626 1.00 94.75 179 ARG A N 1
ATOM 1380 C CA . ARG A 1 179 ? 5.737 12.081 -18.824 1.00 94.75 179 ARG A CA 1
ATOM 1381 C C . ARG A 1 179 ? 4.788 11.166 -18.067 1.00 94.75 179 ARG A C 1
ATOM 1383 O O . ARG A 1 179 ? 4.961 9.950 -18.103 1.00 94.75 179 ARG A O 1
ATOM 1390 N N . THR A 1 180 ? 3.824 11.753 -17.383 1.00 96.50 180 THR A N 1
ATOM 1391 C CA . THR A 1 180 ? 2.829 11.054 -16.560 1.00 96.50 180 THR A CA 1
ATOM 1392 C C . THR A 1 180 ? 1.942 10.135 -17.399 1.00 96.50 180 THR A C 1
ATOM 1394 O O . THR A 1 180 ? 1.642 9.020 -16.978 1.00 96.50 180 THR A O 1
ATOM 1397 N N . GLU A 1 181 ? 1.601 10.535 -18.629 1.00 97.44 181 GLU A N 1
ATOM 1398 C CA . GLU A 1 181 ? 0.889 9.686 -19.593 1.00 97.44 181 GLU A CA 1
ATOM 1399 C C . GLU A 1 181 ? 1.666 8.396 -19.898 1.00 97.44 181 GLU A C 1
ATOM 1401 O O . GLU A 1 181 ? 1.109 7.299 -19.831 1.00 97.44 181 GLU A O 1
ATOM 1406 N N . ARG A 1 182 ? 2.975 8.511 -20.160 1.00 97.69 182 ARG A N 1
ATOM 1407 C CA . ARG A 1 182 ? 3.841 7.346 -20.404 1.00 97.69 182 ARG A CA 1
ATOM 1408 C C . ARG A 1 182 ? 3.960 6.435 -19.194 1.00 97.69 182 ARG A C 1
ATOM 1410 O O . ARG A 1 182 ? 3.918 5.218 -19.355 1.00 97.69 182 ARG A O 1
ATOM 1417 N N . LEU A 1 183 ? 4.113 7.013 -18.000 1.00 97.00 183 LEU A N 1
ATOM 1418 C CA . LEU A 1 183 ? 4.172 6.243 -16.756 1.00 97.00 183 LEU A CA 1
ATOM 1419 C C . LEU A 1 183 ? 2.875 5.462 -16.553 1.00 97.00 183 LEU A C 1
ATOM 1421 O O . LEU A 1 183 ? 2.919 4.252 -16.344 1.00 97.00 183 LEU A O 1
ATOM 1425 N N . ALA A 1 184 ? 1.723 6.117 -16.709 1.00 98.25 184 ALA A N 1
ATOM 1426 C CA . ALA A 1 184 ? 0.426 5.461 -16.624 1.00 98.25 184 ALA A CA 1
ATOM 1427 C C . ALA A 1 184 ? 0.278 4.334 -17.657 1.00 98.25 184 ALA A C 1
ATOM 1429 O O . ALA A 1 184 ? -0.185 3.245 -17.316 1.00 98.25 184 ALA A O 1
ATOM 1430 N N . TYR A 1 185 ? 0.714 4.564 -18.899 1.00 98.44 185 TYR A N 1
ATOM 1431 C CA . TYR A 1 185 ? 0.715 3.543 -19.942 1.00 98.44 185 TYR A CA 1
ATOM 1432 C C . TYR A 1 185 ? 1.557 2.327 -19.541 1.00 98.44 185 TYR A C 1
ATOM 1434 O O . TYR A 1 185 ? 1.027 1.218 -19.480 1.00 98.44 185 TYR A O 1
ATOM 1442 N N . GLY A 1 186 ? 2.834 2.524 -19.203 1.00 98.31 186 GLY A N 1
ATOM 1443 C CA . GLY A 1 186 ? 3.728 1.436 -18.802 1.00 98.31 186 GLY A CA 1
ATOM 1444 C C . GLY A 1 186 ? 3.221 0.679 -17.572 1.00 98.31 186 GLY A C 1
ATOM 1445 O O . GLY A 1 186 ? 3.233 -0.555 -17.553 1.00 98.31 186 GLY A O 1
ATOM 1446 N N . ARG A 1 187 ? 2.689 1.401 -16.575 1.00 98.44 187 ARG A N 1
ATOM 1447 C CA . ARG A 1 187 ? 2.110 0.789 -15.375 1.00 98.44 187 ARG A CA 1
ATOM 1448 C C . ARG A 1 187 ? 0.885 -0.069 -15.696 1.00 98.44 187 ARG A C 1
ATOM 1450 O O . ARG A 1 187 ? 0.799 -1.198 -15.221 1.00 98.44 187 ARG A O 1
ATOM 1457 N N . ASN A 1 188 ? -0.026 0.420 -16.540 1.00 98.56 188 ASN A N 1
ATOM 1458 C CA . ASN A 1 188 ? -1.193 -0.351 -16.976 1.00 98.56 188 ASN A CA 1
ATOM 1459 C C . ASN A 1 188 ? -0.789 -1.585 -17.798 1.00 98.56 188 ASN A C 1
ATOM 1461 O O . ASN A 1 188 ? -1.332 -2.662 -17.569 1.00 98.56 188 ASN A O 1
ATOM 1465 N N . ARG A 1 189 ? 0.204 -1.469 -18.693 1.00 98.31 189 ARG A N 1
ATOM 1466 C CA . ARG A 1 189 ? 0.721 -2.606 -19.479 1.00 98.31 189 ARG A CA 1
ATOM 1467 C C . ARG A 1 189 ? 1.259 -3.723 -18.584 1.00 98.31 189 ARG A C 1
ATOM 1469 O O . ARG A 1 189 ? 0.954 -4.890 -18.824 1.00 98.31 189 ARG A O 1
ATOM 1476 N N . LEU A 1 190 ? 2.021 -3.377 -17.546 1.00 98.19 190 LEU A N 1
ATOM 1477 C CA . LEU A 1 190 ? 2.502 -4.349 -16.558 1.00 98.19 190 LEU A CA 1
ATOM 1478 C C . LEU A 1 190 ? 1.378 -4.923 -15.707 1.00 98.19 190 LEU A C 1
ATOM 1480 O O . LEU A 1 190 ? 1.363 -6.126 -15.465 1.00 98.19 190 LEU A O 1
ATOM 1484 N N . LEU A 1 191 ? 0.448 -4.081 -15.257 1.00 97.50 191 LEU A N 1
ATOM 1485 C CA . LEU A 1 191 ? -0.669 -4.524 -14.434 1.00 97.50 191 LEU A CA 1
ATOM 1486 C C . LEU A 1 191 ? -1.526 -5.546 -15.192 1.00 97.50 191 LEU A C 1
ATOM 1488 O O . LEU A 1 191 ? -1.770 -6.631 -14.672 1.00 97.50 191 LEU A O 1
ATOM 1492 N N . ASP A 1 192 ? -1.900 -5.256 -16.441 1.00 97.06 192 ASP A N 1
ATOM 1493 C CA . ASP A 1 192 ? -2.640 -6.193 -17.292 1.00 97.06 192 ASP A CA 1
ATOM 1494 C C . ASP A 1 192 ? -1.847 -7.493 -17.519 1.00 97.06 192 ASP A C 1
ATOM 1496 O O . ASP A 1 192 ? -2.405 -8.587 -17.432 1.00 97.06 192 ASP A O 1
ATOM 1500 N N . HIS A 1 193 ? -0.534 -7.391 -17.756 1.00 96.81 193 HIS A N 1
ATOM 1501 C CA . HIS A 1 193 ? 0.337 -8.554 -17.928 1.00 96.81 193 HIS A CA 1
ATOM 1502 C C . HIS A 1 193 ? 0.371 -9.454 -16.685 1.00 96.81 193 HIS A C 1
ATOM 1504 O O . HIS A 1 193 ? 0.231 -10.669 -16.806 1.00 96.81 193 HIS A O 1
ATOM 1510 N N . VAL A 1 194 ? 0.547 -8.879 -15.495 1.00 96.25 194 VAL A N 1
ATOM 1511 C CA . VAL A 1 194 ? 0.661 -9.631 -14.237 1.00 96.25 194 VAL A CA 1
ATOM 1512 C C . VAL A 1 194 ? -0.676 -10.248 -13.840 1.00 96.25 194 VAL A C 1
ATOM 1514 O O . VAL A 1 194 ? -0.720 -11.429 -13.499 1.00 96.25 194 VAL A O 1
ATOM 1517 N N . LEU A 1 195 ? -1.777 -9.499 -13.957 1.00 93.12 195 LEU A N 1
ATOM 1518 C CA . LEU A 1 195 ? -3.115 -10.008 -13.640 1.00 93.12 195 LEU A CA 1
ATOM 1519 C C . LEU A 1 195 ? -3.526 -11.187 -14.537 1.00 93.12 195 LEU A C 1
ATOM 1521 O O . LEU A 1 195 ? -4.285 -12.048 -14.099 1.00 93.12 195 LEU A O 1
ATOM 1525 N N . ALA A 1 196 ? -3.007 -11.261 -15.766 1.00 94.81 196 ALA A N 1
ATOM 1526 C CA . ALA A 1 196 ? -3.284 -12.361 -16.687 1.00 94.81 196 ALA A CA 1
ATOM 1527 C C . ALA A 1 196 ? -2.470 -13.643 -16.408 1.00 94.81 196 ALA A C 1
ATOM 1529 O O . ALA A 1 196 ? -2.817 -14.704 -16.927 1.00 94.81 196 ALA A O 1
ATOM 1530 N N . ARG A 1 197 ? -1.380 -13.579 -15.629 1.00 91.75 197 ARG A N 1
ATOM 1531 C CA . ARG A 1 197 ? -0.455 -14.717 -15.440 1.00 91.75 197 ARG A CA 1
ATOM 1532 C C . ARG A 1 197 ? -0.887 -15.711 -14.373 1.00 91.75 197 ARG A C 1
ATOM 1534 O O . ARG A 1 197 ? -0.523 -16.882 -14.452 1.00 91.75 197 ARG A O 1
ATOM 1541 N N . GLY A 1 198 ? -1.654 -15.275 -13.387 1.00 78.88 198 GLY A N 1
ATOM 1542 C CA . GLY A 1 198 ? -2.160 -16.162 -12.350 1.00 78.88 198 GLY A CA 1
ATOM 1543 C C . GLY A 1 198 ? -2.342 -15.460 -11.014 1.00 78.88 198 GLY A C 1
ATOM 1544 O O . GLY A 1 198 ? -2.080 -14.262 -10.896 1.00 78.88 198 GLY A O 1
ATOM 1545 N N . PRO A 1 199 ? -2.807 -16.202 -9.998 1.00 92.00 199 PRO A N 1
ATOM 1546 C CA . PRO A 1 199 ? -3.049 -15.622 -8.694 1.00 92.00 199 PRO A CA 1
ATOM 1547 C C . PRO A 1 199 ? -1.713 -15.319 -8.018 1.00 92.00 199 PRO A C 1
ATOM 1549 O O . PRO A 1 199 ? -0.939 -16.225 -7.693 1.00 92.00 199 PRO A O 1
ATOM 1552 N N . PHE A 1 200 ? -1.467 -14.032 -7.824 1.00 97.44 200 PHE A N 1
ATOM 1553 C CA . PHE A 1 200 ? -0.545 -13.520 -6.824 1.00 97.44 200 PHE A CA 1
ATOM 1554 C C . PHE A 1 200 ? -1.350 -13.165 -5.577 1.00 97.44 200 PHE A C 1
ATOM 1556 O O . PHE A 1 200 ? -2.530 -12.836 -5.684 1.00 97.44 200 PHE A O 1
ATOM 1563 N N . ASP A 1 201 ? -0.717 -13.199 -4.412 1.00 98.12 201 ASP A N 1
ATOM 1564 C CA . ASP A 1 201 ? -1.310 -12.688 -3.174 1.00 98.12 201 ASP A CA 1
ATOM 1565 C C . ASP A 1 201 ? -0.989 -11.196 -3.025 1.00 98.12 201 ASP A C 1
ATOM 1567 O O . ASP A 1 201 ? -1.837 -10.392 -2.624 1.00 98.12 201 ASP A O 1
ATOM 1571 N N . TYR A 1 202 ? 0.211 -10.807 -3.468 1.00 98.56 202 TYR A N 1
ATOM 1572 C CA . TYR A 1 202 ? 0.698 -9.434 -3.429 1.00 98.56 202 TYR A CA 1
ATOM 1573 C C . TYR A 1 202 ? 1.235 -8.959 -4.780 1.00 98.56 202 TYR A C 1
ATOM 1575 O O . TYR A 1 202 ? 1.864 -9.701 -5.535 1.00 98.56 202 TYR A O 1
ATOM 1583 N N . VAL A 1 203 ? 1.038 -7.672 -5.046 1.00 98.44 203 VAL A N 1
ATOM 1584 C CA . VAL A 1 203 ? 1.667 -6.927 -6.139 1.00 98.44 203 VAL A CA 1
ATOM 1585 C C . VAL A 1 203 ? 2.476 -5.802 -5.513 1.00 98.44 203 VAL A C 1
ATOM 1587 O O . VAL A 1 203 ? 1.976 -5.087 -4.650 1.00 98.44 203 VAL A O 1
ATOM 1590 N N . CYS A 1 204 ? 3.723 -5.636 -5.929 1.00 98.38 204 CYS A N 1
ATOM 1591 C CA . CYS A 1 204 ? 4.621 -4.640 -5.376 1.00 98.38 204 CYS A CA 1
ATOM 1592 C C . CYS A 1 204 ? 5.218 -3.776 -6.479 1.00 98.38 204 CYS A C 1
ATOM 1594 O O . CYS A 1 204 ? 5.959 -4.263 -7.326 1.00 98.38 204 CYS A O 1
ATOM 1596 N N . TRP A 1 205 ? 4.936 -2.481 -6.442 1.00 98.06 205 TRP A N 1
ATOM 1597 C CA . TRP A 1 205 ? 5.572 -1.499 -7.307 1.00 98.06 205 TRP A CA 1
ATOM 1598 C C . TRP A 1 205 ? 6.896 -1.041 -6.711 1.00 98.06 205 TRP A C 1
ATOM 1600 O O . TRP A 1 205 ? 6.969 -0.788 -5.510 1.00 98.06 205 TRP A O 1
ATOM 1610 N N . ALA A 1 206 ? 7.917 -0.905 -7.552 1.00 96.75 206 ALA A N 1
ATOM 1611 C CA . ALA A 1 206 ? 9.215 -0.358 -7.184 1.00 96.75 206 ALA A CA 1
ATOM 1612 C C . ALA A 1 206 ? 9.786 0.496 -8.322 1.00 96.75 206 ALA A C 1
ATOM 1614 O O . ALA A 1 206 ? 9.804 0.064 -9.478 1.00 96.75 206 ALA A O 1
ATOM 1615 N N . ASP A 1 207 ? 10.285 1.680 -7.983 1.00 93.62 207 ASP A N 1
ATOM 1616 C CA . ASP A 1 207 ? 11.087 2.482 -8.899 1.00 93.62 207 ASP A CA 1
ATOM 1617 C C . ASP A 1 207 ? 12.492 1.872 -9.002 1.00 93.62 207 ASP A C 1
ATOM 1619 O O . ASP A 1 207 ? 13.095 1.442 -8.014 1.00 93.62 207 ASP A O 1
ATOM 1623 N N . LEU A 1 208 ? 13.000 1.792 -10.233 1.00 94.56 208 LEU A N 1
ATOM 1624 C CA . LEU A 1 208 ? 14.264 1.123 -10.569 1.00 94.56 208 LEU A CA 1
ATOM 1625 C C . LEU A 1 208 ? 15.426 2.120 -10.720 1.00 94.56 208 LEU A C 1
ATOM 1627 O O . LEU A 1 208 ? 16.405 1.853 -11.415 1.00 94.56 208 LEU A O 1
ATOM 1631 N N . ASP A 1 209 ? 15.292 3.286 -10.090 1.00 87.31 209 ASP A N 1
ATOM 1632 C CA . ASP A 1 209 ? 16.196 4.436 -10.178 1.00 87.31 209 ASP 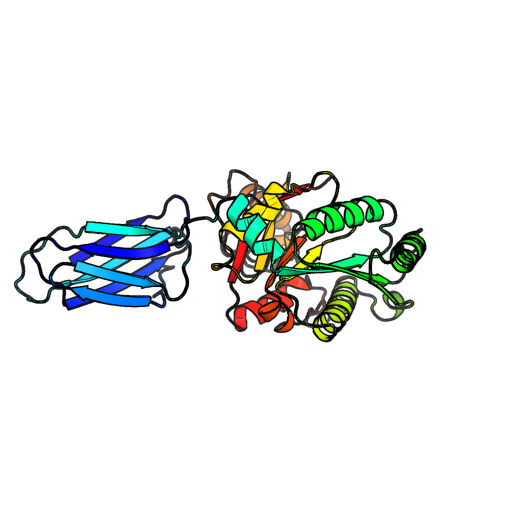A CA 1
ATOM 1633 C C . ASP A 1 209 ? 17.150 4.567 -8.976 1.00 87.31 209 ASP A C 1
ATOM 1635 O O . ASP A 1 209 ? 17.965 5.487 -8.922 1.00 87.31 209 ASP A O 1
ATOM 1639 N N . GLY A 1 210 ? 17.099 3.616 -8.037 1.00 83.00 210 GLY A N 1
ATOM 1640 C CA . GLY A 1 210 ? 18.024 3.519 -6.905 1.00 83.00 210 GLY A CA 1
ATOM 1641 C C . GLY A 1 210 ? 17.404 3.790 -5.535 1.00 83.00 210 GLY A C 1
ATOM 1642 O O . GLY A 1 210 ? 18.059 3.505 -4.531 1.00 83.00 210 GLY A O 1
ATOM 1643 N N . LEU A 1 211 ? 16.144 4.243 -5.468 1.00 86.62 211 LEU A N 1
ATOM 1644 C CA . LEU A 1 211 ? 15.387 4.347 -4.207 1.00 86.62 211 LEU A CA 1
ATOM 1645 C C . LEU A 1 211 ? 15.253 2.989 -3.506 1.00 86.62 211 LEU A C 1
ATOM 1647 O O . LEU A 1 211 ? 15.441 2.869 -2.291 1.00 86.62 211 LEU A O 1
ATOM 1651 N N . VAL A 1 212 ? 14.959 1.954 -4.293 1.00 87.94 212 VAL A N 1
ATOM 1652 C CA . VAL A 1 212 ? 14.946 0.558 -3.855 1.00 87.94 212 VAL A CA 1
ATOM 1653 C C . VAL A 1 212 ? 16.275 -0.056 -4.263 1.00 87.94 212 VAL A C 1
ATOM 1655 O O . VAL A 1 212 ? 16.504 -0.359 -5.430 1.00 87.94 212 VAL A O 1
ATOM 1658 N N . GLY A 1 213 ? 17.178 -0.209 -3.302 1.00 87.19 213 GLY A N 1
ATOM 1659 C CA . GLY A 1 213 ? 18.537 -0.686 -3.542 1.00 87.19 213 GLY A CA 1
ATOM 1660 C C . GLY A 1 213 ? 19.217 -1.102 -2.244 1.00 87.19 213 GLY A C 1
ATOM 1661 O O . GLY A 1 213 ? 18.553 -1.493 -1.287 1.00 87.19 213 GLY A O 1
ATOM 1662 N N . ALA A 1 214 ? 20.544 -0.995 -2.176 1.00 84.88 214 ALA A N 1
ATOM 1663 C CA . ALA A 1 214 ? 21.335 -1.513 -1.054 1.00 84.88 214 ALA A CA 1
ATOM 1664 C C . ALA A 1 214 ? 20.912 -0.980 0.333 1.00 84.88 214 ALA A C 1
ATOM 1666 O O . ALA A 1 214 ? 21.009 -1.706 1.318 1.00 84.88 214 ALA A O 1
ATOM 1667 N N . ARG A 1 215 ? 20.420 0.265 0.413 1.00 88.81 215 ARG A N 1
ATOM 1668 C CA . ARG A 1 215 ? 19.982 0.900 1.672 1.00 88.81 215 ARG A CA 1
ATOM 1669 C C . ARG A 1 215 ? 18.559 0.524 2.100 1.00 88.81 215 ARG A C 1
ATOM 1671 O O . ARG A 1 215 ? 18.166 0.853 3.213 1.00 88.81 215 ARG A O 1
ATOM 1678 N N . PHE A 1 216 ? 17.778 -0.133 1.242 1.00 93.94 216 PHE A N 1
ATOM 1679 C CA . PHE A 1 216 ? 16.397 -0.487 1.557 1.00 93.94 216 PHE A CA 1
ATOM 1680 C C . PHE A 1 216 ? 16.355 -1.659 2.548 1.00 93.94 216 PHE A C 1
ATOM 1682 O O . PHE A 1 216 ? 16.874 -2.746 2.270 1.00 93.94 216 PHE A O 1
ATOM 1689 N N . SER A 1 217 ? 15.757 -1.416 3.717 1.00 95.25 217 SER A N 1
ATOM 1690 C CA . SER A 1 217 ? 15.757 -2.355 4.840 1.00 95.25 217 SER A CA 1
ATOM 1691 C C . SER A 1 217 ? 14.776 -3.507 4.634 1.00 95.25 217 SER A C 1
ATOM 1693 O O . SER A 1 217 ? 13.574 -3.301 4.455 1.00 95.25 217 SER A O 1
ATOM 1695 N N . THR A 1 218 ? 15.284 -4.731 4.753 1.00 96.75 218 THR A N 1
ATOM 1696 C CA . THR A 1 218 ? 14.479 -5.957 4.704 1.00 96.75 218 THR A CA 1
ATOM 1697 C C . THR A 1 218 ? 13.560 -6.083 5.921 1.00 96.75 218 THR A C 1
ATOM 1699 O O . THR A 1 218 ? 12.419 -6.519 5.783 1.00 96.75 218 THR A O 1
ATOM 1702 N N . ASP A 1 219 ? 13.990 -5.620 7.096 1.00 97.00 219 ASP A N 1
ATOM 1703 C CA . ASP A 1 219 ? 13.130 -5.574 8.287 1.00 97.00 219 ASP A CA 1
ATOM 1704 C C . ASP A 1 219 ? 12.030 -4.516 8.142 1.00 97.00 219 ASP A C 1
ATOM 1706 O O . ASP A 1 219 ? 10.875 -4.757 8.497 1.00 97.00 219 ASP A O 1
ATOM 1710 N N . GLY A 1 220 ? 12.360 -3.370 7.534 1.00 96.25 220 GLY A N 1
ATOM 1711 C CA . GLY A 1 220 ? 11.373 -2.354 7.171 1.00 96.25 220 GLY A CA 1
ATOM 1712 C C . GLY A 1 220 ? 10.320 -2.908 6.211 1.00 96.25 220 GLY A C 1
ATOM 1713 O O . GLY A 1 220 ? 9.126 -2.720 6.434 1.00 96.25 220 GLY A O 1
ATOM 1714 N N . PHE A 1 221 ? 10.735 -3.682 5.207 1.00 97.69 221 PHE A N 1
ATOM 1715 C CA . PHE A 1 221 ? 9.820 -4.390 4.312 1.00 97.69 221 PHE A CA 1
ATOM 1716 C C . PHE A 1 221 ? 8.929 -5.403 5.051 1.00 97.69 221 PHE A C 1
ATOM 1718 O O . PHE A 1 221 ? 7.711 -5.385 4.872 1.00 97.69 221 PHE A O 1
ATOM 1725 N N . LEU A 1 222 ? 9.507 -6.251 5.909 1.00 98.25 222 LEU A N 1
ATOM 1726 C CA . LEU A 1 222 ? 8.773 -7.268 6.673 1.00 98.25 222 LEU A CA 1
ATOM 1727 C C . LEU A 1 222 ? 7.748 -6.667 7.638 1.00 98.25 222 LEU A C 1
ATOM 1729 O O . LEU A 1 222 ? 6.697 -7.267 7.867 1.00 98.25 222 LEU A O 1
ATOM 1733 N N . SER A 1 223 ? 8.018 -5.468 8.161 1.00 97.31 223 SER A N 1
ATOM 1734 C CA . SER A 1 223 ? 7.102 -4.772 9.068 1.00 97.31 223 SER A CA 1
ATOM 1735 C C . SER A 1 223 ? 5.713 -4.523 8.461 1.00 97.31 223 SER A C 1
ATOM 1737 O O . SER A 1 223 ? 4.725 -4.477 9.191 1.00 97.31 223 SER A O 1
ATOM 1739 N N . ASN A 1 224 ? 5.606 -4.449 7.128 1.00 97.69 224 ASN A N 1
ATOM 1740 C CA . ASN A 1 224 ? 4.325 -4.306 6.432 1.00 97.69 224 ASN A CA 1
ATOM 1741 C C . ASN A 1 224 ? 3.383 -5.495 6.682 1.00 97.69 224 ASN A C 1
ATOM 1743 O O . ASN A 1 224 ? 2.168 -5.331 6.723 1.00 97.69 224 ASN A O 1
ATOM 1747 N N . PHE A 1 225 ? 3.923 -6.692 6.902 1.00 98.12 225 PHE A N 1
ATOM 1748 C CA . PHE A 1 225 ? 3.139 -7.924 7.026 1.00 98.12 225 PHE A CA 1
ATOM 1749 C C . PHE A 1 225 ? 2.809 -8.293 8.479 1.00 98.12 225 PHE A C 1
ATOM 1751 O O . PHE A 1 225 ? 2.077 -9.257 8.725 1.00 98.12 225 PHE A O 1
ATOM 1758 N N . GLN A 1 226 ? 3.301 -7.512 9.450 1.00 96.56 226 GLN A N 1
ATOM 1759 C CA . GLN A 1 226 ? 2.964 -7.681 10.869 1.00 96.56 226 GLN A CA 1
ATOM 1760 C C . GLN A 1 226 ? 1.490 -7.379 11.162 1.00 96.56 226 GLN A C 1
ATOM 1762 O O . GLN A 1 226 ? 0.948 -7.878 12.143 1.00 96.56 226 GLN A O 1
ATOM 1767 N N . GLN A 1 227 ? 0.859 -6.576 10.300 1.00 92.38 227 GLN A N 1
ATOM 1768 C CA . GLN A 1 227 ? -0.526 -6.104 10.388 1.00 92.38 227 GLN A CA 1
ATOM 1769 C C . GLN A 1 227 ? -1.273 -6.324 9.056 1.00 92.38 227 GLN A C 1
ATOM 1771 O O . GLN A 1 227 ? -2.135 -5.546 8.674 1.00 92.38 227 GLN A O 1
ATOM 1776 N N . ASP A 1 228 ? -0.937 -7.380 8.313 1.00 94.62 228 ASP A N 1
ATOM 1777 C CA . ASP A 1 228 ? -1.448 -7.676 6.959 1.00 94.62 228 ASP A CA 1
ATOM 1778 C C . ASP A 1 228 ? -2.987 -7.631 6.805 1.00 94.62 228 ASP A C 1
ATOM 1780 O O . ASP A 1 228 ? -3.519 -7.350 5.731 1.00 94.62 228 ASP A O 1
ATOM 1784 N N . GLU A 1 229 ? -3.743 -7.878 7.876 1.00 92.25 229 GLU A N 1
ATOM 1785 C CA . GLU A 1 229 ? -5.210 -7.862 7.838 1.00 92.25 229 GLU A CA 1
ATOM 1786 C C . GLU A 1 229 ? -5.834 -6.452 7.805 1.00 92.25 229 GLU A C 1
ATOM 1788 O O . GLU A 1 229 ? -6.997 -6.306 7.419 1.00 92.25 229 GLU A O 1
ATOM 1793 N N . VAL A 1 230 ? -5.085 -5.399 8.158 1.00 93.94 230 VAL A N 1
ATOM 1794 C CA . VAL A 1 230 ? -5.651 -4.044 8.339 1.00 93.94 230 VAL A CA 1
ATOM 1795 C C . VAL A 1 230 ? -5.605 -3.177 7.082 1.00 93.94 230 VAL A C 1
ATOM 1797 O O . VAL A 1 230 ? -6.427 -2.268 6.938 1.00 93.94 230 VAL A O 1
ATOM 1800 N N . TRP A 1 231 ? -4.689 -3.471 6.157 1.00 96.81 231 TRP A N 1
ATOM 1801 C CA . TRP A 1 231 ? -4.414 -2.664 4.968 1.00 96.81 231 TRP A CA 1
ATOM 1802 C C . TRP A 1 231 ? -4.717 -3.416 3.671 1.00 96.81 231 TRP A C 1
ATOM 1804 O O . TRP A 1 231 ? -4.803 -4.641 3.650 1.00 96.81 231 TRP A O 1
ATOM 1814 N N . ASP A 1 232 ? -4.883 -2.670 2.583 1.00 98.31 232 ASP A N 1
ATOM 1815 C CA . ASP A 1 232 ? -5.054 -3.193 1.222 1.00 98.31 232 ASP A CA 1
ATOM 1816 C C . ASP A 1 232 ? -3.958 -2.689 0.273 1.00 98.31 232 ASP A C 1
ATOM 1818 O O . ASP A 1 232 ? -3.565 -3.410 -0.648 1.00 98.31 232 ASP A O 1
ATOM 1822 N N . ALA A 1 233 ? -3.390 -1.512 0.561 1.00 98.50 233 ALA A N 1
ATOM 1823 C CA . ALA A 1 233 ? -2.075 -1.123 0.067 1.00 98.50 233 ALA A CA 1
ATOM 1824 C C . ALA A 1 233 ? -1.268 -0.325 1.102 1.00 98.50 233 ALA A C 1
ATOM 1826 O O . ALA A 1 233 ? -1.831 0.390 1.937 1.00 98.50 233 ALA A O 1
ATOM 1827 N N . VAL A 1 234 ? 0.056 -0.456 1.047 1.00 98.25 234 VAL A N 1
ATOM 1828 C CA . VAL A 1 234 ? 0.993 0.178 1.979 1.00 98.25 234 VAL A CA 1
ATOM 1829 C C . VAL A 1 234 ? 2.186 0.782 1.267 1.00 98.25 234 VAL A C 1
ATOM 1831 O O . VAL A 1 234 ? 2.707 0.228 0.296 1.00 98.25 234 VAL A O 1
ATOM 1834 N N . PHE A 1 235 ? 2.632 1.914 1.797 1.00 97.88 235 PHE A N 1
ATOM 1835 C CA . PHE A 1 235 ? 3.669 2.751 1.211 1.00 97.88 235 PHE A CA 1
ATOM 1836 C C . PHE A 1 235 ? 4.736 3.091 2.255 1.00 97.88 235 PHE A C 1
ATOM 1838 O O . PHE A 1 235 ? 4.428 3.164 3.451 1.00 97.88 235 PHE A O 1
ATOM 1845 N N . PRO A 1 236 ? 5.992 3.294 1.838 1.00 95.50 236 PRO A N 1
ATOM 1846 C CA . PRO A 1 236 ? 7.056 3.683 2.745 1.00 95.50 236 PRO A CA 1
ATOM 1847 C C . PRO A 1 236 ? 6.970 5.176 3.095 1.00 95.50 236 PRO A C 1
ATOM 1849 O O . PRO A 1 236 ? 6.429 5.983 2.338 1.00 95.50 236 PRO A O 1
ATOM 1852 N N . LEU A 1 237 ? 7.595 5.561 4.207 1.00 93.88 237 LEU A N 1
ATOM 1853 C CA . LEU A 1 237 ? 8.103 6.928 4.355 1.00 93.88 237 LEU A CA 1
ATOM 1854 C C . LEU A 1 237 ? 9.398 7.094 3.552 1.00 93.88 237 LEU A C 1
ATOM 1856 O O . LEU A 1 237 ? 10.029 6.110 3.168 1.00 93.88 237 LEU A O 1
ATOM 1860 N N . SER A 1 238 ? 9.842 8.334 3.352 1.00 90.69 238 SER A N 1
ATOM 1861 C CA . SER A 1 238 ? 11.159 8.601 2.765 1.00 90.69 238 SER A CA 1
ATOM 1862 C C . SER A 1 238 ? 12.022 9.459 3.683 1.00 90.69 238 SER A C 1
ATOM 1864 O O . SER A 1 238 ? 11.520 10.266 4.467 1.00 90.69 238 SER A O 1
ATOM 1866 N N . TRP A 1 239 ? 13.334 9.265 3.588 1.00 88.38 239 TRP A N 1
ATOM 1867 C CA . TRP A 1 239 ? 14.342 10.005 4.343 1.00 88.38 239 TRP A CA 1
ATOM 1868 C C . TRP A 1 239 ? 15.435 10.536 3.406 1.00 88.38 239 TRP A C 1
ATOM 1870 O O . TRP A 1 239 ? 15.865 9.779 2.532 1.00 88.38 239 TRP A O 1
ATOM 1880 N N . PRO A 1 240 ? 15.943 11.777 3.587 1.00 86.56 240 PRO A N 1
ATOM 1881 C CA . PRO A 1 240 ? 15.656 12.735 4.671 1.00 86.56 240 PRO A CA 1
ATOM 1882 C C . PRO A 1 240 ? 14.402 13.597 4.495 1.00 86.56 240 PRO A C 1
ATOM 1884 O O . PRO A 1 240 ? 13.941 14.208 5.455 1.00 86.56 240 PRO A O 1
ATOM 1887 N N . LEU A 1 241 ? 13.847 13.642 3.289 1.00 85.06 241 LEU A N 1
ATOM 1888 C CA . LEU A 1 241 ? 12.583 14.304 2.985 1.00 85.06 241 LEU A CA 1
ATOM 1889 C C . LEU A 1 241 ? 11.635 13.271 2.383 1.00 85.06 241 LEU A C 1
ATOM 1891 O O . LEU A 1 241 ? 12.086 12.266 1.838 1.00 85.06 241 LEU A O 1
ATOM 1895 N N . TYR A 1 242 ? 10.332 13.518 2.459 1.00 86.25 242 TYR A N 1
ATOM 1896 C CA . TYR A 1 242 ? 9.358 12.681 1.768 1.00 86.25 242 TYR A CA 1
ATOM 1897 C C . TYR A 1 242 ? 9.499 12.853 0.240 1.00 86.25 242 TYR A C 1
ATOM 1899 O O . TYR A 1 242 ? 9.361 13.971 -0.254 1.00 86.25 242 TYR A O 1
ATOM 1907 N N . TYR A 1 243 ? 9.816 11.772 -0.491 1.00 84.00 243 TYR A N 1
ATOM 1908 C CA . TYR A 1 243 ? 10.228 11.828 -1.905 1.00 84.00 243 TYR A CA 1
ATOM 1909 C C . TYR A 1 243 ? 9.070 12.191 -2.837 1.00 84.00 243 TYR A C 1
ATOM 1911 O O . TYR A 1 243 ? 9.186 13.104 -3.650 1.00 84.00 243 TYR A O 1
ATOM 1919 N N . ASP A 1 244 ? 7.939 11.495 -2.701 1.00 86.12 244 ASP A N 1
ATOM 1920 C CA . ASP A 1 244 ? 6.847 11.559 -3.673 1.00 86.12 244 ASP A CA 1
ATOM 1921 C C . ASP A 1 244 ? 5.626 12.303 -3.133 1.00 86.12 244 ASP A C 1
ATOM 1923 O O . ASP A 1 244 ? 4.527 11.761 -2.982 1.00 86.12 244 ASP A O 1
ATOM 1927 N N . ILE A 1 245 ? 5.823 13.582 -2.808 1.00 89.12 245 ILE A N 1
ATOM 1928 C CA . ILE A 1 245 ? 4.729 14.418 -2.312 1.00 89.12 245 ILE A CA 1
ATOM 1929 C C . ILE A 1 245 ? 3.600 14.574 -3.348 1.00 89.12 245 ILE A C 1
ATOM 1931 O O . ILE A 1 245 ? 2.453 14.793 -2.967 1.00 89.12 245 ILE A O 1
ATOM 1935 N N . TRP A 1 246 ? 3.866 14.423 -4.653 1.00 91.06 246 TRP A N 1
ATOM 1936 C CA . TRP A 1 246 ? 2.822 14.584 -5.673 1.00 91.06 246 TRP A CA 1
ATOM 1937 C C . TRP A 1 246 ? 1.798 13.449 -5.632 1.00 91.06 246 TRP A C 1
ATOM 1939 O O . TRP A 1 246 ? 0.601 13.700 -5.820 1.00 91.06 246 TRP A O 1
ATOM 1949 N N . ALA A 1 247 ? 2.242 12.240 -5.281 1.00 94.56 247 ALA A N 1
ATOM 1950 C CA . ALA A 1 247 ? 1.373 11.099 -5.023 1.00 94.56 247 ALA A CA 1
ATOM 1951 C C . ALA A 1 247 ? 0.620 11.183 -3.683 1.00 94.56 247 ALA A C 1
ATOM 1953 O O . ALA A 1 247 ? -0.373 10.475 -3.510 1.00 94.56 247 ALA A O 1
ATOM 1954 N N . LEU A 1 248 ? 1.062 12.008 -2.729 1.00 93.75 248 LEU A N 1
ATOM 1955 C CA . LEU A 1 248 ? 0.513 12.042 -1.372 1.00 93.75 248 LEU A CA 1
ATOM 1956 C C . LEU A 1 248 ? -0.863 12.711 -1.309 1.00 93.75 248 LEU A C 1
ATOM 1958 O O . LEU A 1 248 ? -1.036 13.845 -1.743 1.00 93.75 248 LEU A O 1
ATOM 1962 N N . ARG A 1 249 ? -1.832 12.033 -0.695 1.00 93.38 249 ARG A N 1
ATOM 1963 C CA . ARG A 1 249 ? -3.141 12.573 -0.315 1.00 93.38 249 ARG A CA 1
ATOM 1964 C C . ARG A 1 249 ? -3.444 12.220 1.135 1.00 93.38 249 ARG A C 1
ATOM 1966 O O . ARG A 1 249 ? -4.205 11.296 1.417 1.00 93.38 249 ARG A O 1
ATOM 1973 N N . GLU A 1 250 ? -2.819 12.948 2.049 1.00 89.62 250 GLU A N 1
ATOM 1974 C CA . GLU A 1 250 ? -3.067 12.864 3.492 1.00 89.62 250 GLU A CA 1
ATOM 1975 C C . GLU A 1 250 ? -3.826 14.121 3.931 1.00 89.62 250 GLU A C 1
ATOM 1977 O O . GLU A 1 250 ? -3.487 15.227 3.518 1.00 89.62 250 GLU A O 1
ATOM 1982 N N . HIS A 1 251 ? -4.881 13.952 4.726 1.00 82.69 251 HIS A N 1
ATOM 1983 C CA . HIS A 1 251 ? -5.879 14.989 4.985 1.00 82.69 251 HIS A CA 1
ATOM 1984 C C . HIS A 1 251 ? -5.311 16.264 5.632 1.00 82.69 251 HIS A C 1
ATOM 1986 O O . HIS A 1 251 ? -5.810 17.356 5.372 1.00 82.69 251 HIS A O 1
ATOM 1992 N N . THR A 1 252 ? -4.292 16.141 6.478 1.00 79.19 252 THR A N 1
ATOM 1993 C CA . THR A 1 252 ? -3.713 17.263 7.234 1.00 79.19 252 THR A CA 1
ATOM 1994 C C . THR A 1 252 ? -2.411 17.794 6.644 1.00 79.19 252 THR A C 1
ATOM 1996 O O . THR A 1 252 ? -2.101 18.970 6.815 1.00 79.19 252 THR A O 1
ATOM 1999 N N . VAL A 1 253 ? -1.668 16.951 5.928 1.00 81.31 253 VAL A N 1
ATOM 2000 C CA . VAL A 1 253 ? -0.335 17.258 5.404 1.00 81.31 253 VAL A CA 1
ATOM 2001 C C . VAL A 1 253 ? -0.393 17.699 3.942 1.00 81.31 253 VAL A C 1
ATOM 2003 O O . VAL A 1 253 ? 0.237 18.684 3.567 1.00 81.31 253 VAL A O 1
ATOM 2006 N N . CYS A 1 254 ? -1.125 16.975 3.094 1.00 85.12 254 CYS A N 1
ATOM 2007 C CA . CYS A 1 254 ? -1.203 17.255 1.661 1.00 85.12 254 CYS A CA 1
ATOM 2008 C C . CYS A 1 254 ? -2.509 16.686 1.106 1.00 85.12 254 CYS A C 1
ATOM 2010 O O . CYS A 1 254 ? -2.534 15.614 0.512 1.00 85.12 254 CYS A O 1
ATOM 2012 N N . ALA A 1 255 ? -3.627 17.365 1.353 1.00 83.38 255 ALA A N 1
ATOM 2013 C CA . ALA A 1 255 ? -4.936 16.825 0.990 1.00 83.38 255 ALA A CA 1
ATOM 2014 C C . ALA A 1 255 ? -5.255 16.961 -0.509 1.00 83.38 255 ALA A C 1
ATOM 2016 O O . ALA A 1 255 ? -6.208 16.347 -0.984 1.00 83.38 255 ALA A O 1
ATOM 2017 N N . HIS A 1 256 ? -4.545 17.836 -1.225 1.00 83.94 256 HIS A N 1
ATOM 2018 C CA . HIS A 1 256 ? -4.893 18.310 -2.567 1.00 83.94 256 HIS A CA 1
ATOM 2019 C C . HIS A 1 256 ? -3.685 18.216 -3.506 1.00 83.94 256 HIS A C 1
ATOM 2021 O O . HIS A 1 256 ? -2.550 18.020 -3.075 1.00 83.94 256 HIS A O 1
ATOM 2027 N N . ASP A 1 257 ? -3.934 18.362 -4.806 1.00 85.88 257 ASP A N 1
ATOM 2028 C CA . ASP A 1 257 ? -2.881 18.456 -5.817 1.00 85.88 257 ASP A CA 1
ATOM 2029 C C . ASP A 1 257 ? -2.149 19.801 -5.695 1.00 85.88 257 ASP A C 1
ATOM 2031 O O . ASP A 1 257 ? -2.580 20.814 -6.247 1.00 85.88 257 ASP A O 1
ATOM 2035 N N . TYR A 1 258 ? -1.042 19.821 -4.948 1.00 78.25 258 TYR A N 1
ATOM 2036 C CA . TYR A 1 258 ? -0.287 21.052 -4.704 1.00 78.25 258 TYR A CA 1
ATOM 2037 C C . TYR A 1 258 ? 0.312 21.648 -5.989 1.00 78.25 258 TYR A C 1
ATOM 2039 O O . TYR A 1 258 ? 0.565 22.851 -6.036 1.00 78.25 258 TYR A O 1
ATOM 2047 N N . VAL A 1 259 ? 0.551 20.832 -7.028 1.00 79.44 259 VAL A N 1
ATOM 2048 C CA . VAL A 1 259 ? 1.049 21.313 -8.328 1.00 79.44 259 VAL A CA 1
ATOM 2049 C C . VAL A 1 259 ? -0.031 22.151 -9.000 1.00 79.44 259 VAL A C 1
ATOM 2051 O O . VAL A 1 259 ? 0.238 23.261 -9.455 1.00 79.44 259 VAL A O 1
ATOM 2054 N N . TRP A 1 260 ? -1.268 21.651 -8.995 1.00 78.12 260 TRP A N 1
ATOM 2055 C CA . TRP A 1 260 ? -2.423 22.391 -9.490 1.00 78.12 260 TRP A CA 1
ATOM 2056 C C . TRP A 1 260 ? -2.673 23.666 -8.681 1.00 78.12 260 TRP A C 1
ATOM 2058 O O . TRP A 1 260 ? -2.808 24.747 -9.260 1.00 78.12 260 TRP A O 1
ATOM 2068 N N . ASP A 1 261 ? -2.680 23.558 -7.351 1.00 76.31 261 ASP A N 1
ATOM 2069 C CA . ASP A 1 261 ? -2.896 24.697 -6.459 1.00 76.31 261 ASP A CA 1
ATOM 2070 C C . ASP A 1 261 ? -1.823 25.771 -6.654 1.00 76.31 261 ASP A C 1
ATOM 2072 O O . ASP A 1 261 ? -2.152 26.945 -6.809 1.00 76.31 261 ASP A O 1
ATOM 2076 N N . GLY A 1 262 ? -0.551 25.377 -6.725 1.00 66.06 262 GLY A N 1
ATOM 2077 C CA . GLY A 1 262 ? 0.574 26.277 -6.963 1.00 66.06 262 GLY A CA 1
ATOM 2078 C C . GLY A 1 262 ? 0.524 26.988 -8.314 1.00 66.06 262 GLY A C 1
ATOM 2079 O O . GLY A 1 262 ? 1.120 28.046 -8.448 1.00 66.06 262 GLY A O 1
ATOM 2080 N N . GLN A 1 263 ? -0.198 26.461 -9.304 1.00 62.62 263 GLN A N 1
ATOM 2081 C CA . GLN A 1 263 ? -0.389 27.118 -10.602 1.00 62.62 263 GLN A CA 1
ATOM 2082 C C . GLN A 1 263 ? -1.616 28.045 -10.637 1.00 62.62 263 GLN A C 1
ATOM 2084 O O . GLN A 1 263 ? -1.648 28.972 -11.444 1.00 62.62 263 GLN A O 1
ATOM 2089 N N . HIS A 1 264 ? -2.614 27.827 -9.770 1.00 60.50 264 HIS A N 1
ATOM 2090 C CA . HIS A 1 264 ? -3.939 28.455 -9.900 1.00 60.50 264 HIS A CA 1
ATOM 2091 C C . HIS A 1 264 ? -4.416 29.228 -8.662 1.00 60.50 264 HIS A C 1
ATOM 2093 O O . HIS A 1 264 ? -5.422 29.935 -8.725 1.00 60.50 264 HIS A O 1
ATOM 2099 N N . ARG A 1 265 ? -3.716 29.137 -7.528 1.00 60.69 265 ARG A N 1
ATOM 2100 C CA . ARG A 1 265 ? -4.022 29.891 -6.306 1.00 60.69 265 ARG A CA 1
ATOM 2101 C C . ARG A 1 265 ? -2.905 30.902 -6.058 1.00 60.69 265 ARG A C 1
ATOM 2103 O O . ARG A 1 265 ? -1.785 30.529 -5.727 1.00 60.69 265 ARG A O 1
ATOM 2110 N N . LEU A 1 266 ? -3.225 32.196 -6.175 1.00 49.56 266 LEU A N 1
ATOM 2111 C CA . LEU A 1 266 ? -2.266 33.309 -6.051 1.00 49.56 266 LEU A CA 1
ATOM 2112 C C . LEU A 1 266 ? -1.441 33.252 -4.745 1.00 49.56 266 LEU A C 1
ATOM 2114 O O . LEU A 1 266 ? -0.252 33.555 -4.749 1.00 49.56 266 LEU A O 1
ATOM 2118 N N . ASN A 1 267 ? -2.049 32.788 -3.646 1.00 53.88 267 ASN A N 1
ATOM 2119 C CA . ASN A 1 267 ? -1.370 32.596 -2.358 1.00 53.88 267 ASN A CA 1
ATOM 2120 C C . ASN A 1 267 ? -0.511 31.318 -2.299 1.00 53.88 267 ASN A C 1
ATOM 2122 O O . ASN A 1 267 ? 0.481 31.295 -1.576 1.00 53.88 267 ASN A O 1
ATOM 2126 N N . ALA A 1 268 ? -0.837 30.276 -3.072 1.00 57.16 268 ALA A N 1
ATOM 2127 C CA . ALA A 1 268 ? -0.050 29.045 -3.111 1.00 57.16 268 ALA A CA 1
ATOM 2128 C C . ALA A 1 268 ? 1.289 29.264 -3.829 1.00 57.16 268 ALA A C 1
ATOM 2130 O O . ALA A 1 268 ? 2.302 28.771 -3.358 1.00 57.16 268 ALA A O 1
ATOM 2131 N N . VAL A 1 269 ? 1.355 30.081 -4.888 1.00 54.66 269 VAL A N 1
ATOM 2132 C CA . VAL A 1 269 ? 2.628 30.408 -5.574 1.00 54.66 269 VAL A CA 1
ATOM 2133 C C . VAL A 1 269 ? 3.671 30.992 -4.604 1.00 54.66 269 VAL A C 1
ATOM 2135 O O . VAL A 1 269 ? 4.847 30.640 -4.661 1.00 54.66 269 VAL A O 1
ATOM 2138 N N . LEU A 1 270 ? 3.242 31.871 -3.690 1.00 51.41 270 LEU A N 1
ATOM 2139 C CA . LEU A 1 270 ? 4.121 32.575 -2.746 1.00 51.41 270 LEU A CA 1
ATOM 2140 C C . LEU A 1 270 ? 4.592 31.696 -1.570 1.00 51.41 270 LEU A C 1
ATOM 2142 O O . LEU A 1 270 ? 5.619 31.994 -0.953 1.00 51.41 270 LEU A O 1
ATOM 2146 N N . HIS A 1 271 ? 3.865 30.617 -1.259 1.00 54.03 271 HIS A N 1
ATOM 2147 C CA . HIS A 1 271 ? 4.083 29.793 -0.063 1.00 54.03 271 HIS A CA 1
ATOM 2148 C C . HIS A 1 271 ? 4.331 28.300 -0.341 1.00 54.03 271 HIS A C 1
ATOM 2150 O O . HIS A 1 271 ? 4.810 27.604 0.555 1.00 54.03 271 HIS A O 1
ATOM 2156 N N . ALA A 1 272 ? 4.130 27.820 -1.574 1.00 59.69 272 ALA A N 1
ATOM 2157 C CA . ALA A 1 272 ? 4.163 26.400 -1.938 1.00 59.69 272 ALA A CA 1
ATOM 2158 C C . ALA A 1 272 ? 5.467 25.715 -1.531 1.00 59.69 272 ALA A C 1
ATOM 2160 O O . ALA A 1 272 ? 5.434 24.660 -0.912 1.00 59.69 272 ALA A O 1
ATOM 2161 N N . GLY A 1 273 ? 6.627 26.328 -1.795 1.00 60.22 273 GLY A N 1
ATOM 216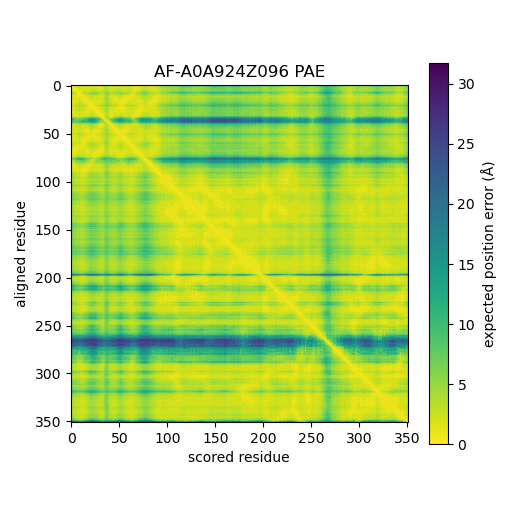2 C CA . GLY A 1 273 ? 7.914 25.737 -1.413 1.00 60.22 273 GLY A CA 1
ATOM 2163 C C . GLY A 1 273 ? 8.070 25.539 0.102 1.00 60.22 273 GLY A C 1
ATOM 2164 O O . GLY A 1 273 ? 8.642 24.541 0.537 1.00 60.22 273 GLY A O 1
ATOM 2165 N N . LYS A 1 274 ? 7.524 26.453 0.917 1.00 60.78 274 LYS A N 1
ATOM 2166 C CA . LYS A 1 274 ? 7.565 26.359 2.386 1.00 60.78 274 LYS A CA 1
ATOM 2167 C C . LYS A 1 274 ? 6.559 25.343 2.917 1.00 60.78 274 LYS A C 1
ATOM 2169 O O . LYS A 1 274 ? 6.901 24.600 3.829 1.00 60.78 274 LYS A O 1
ATOM 2174 N N . GLU A 1 275 ? 5.356 25.295 2.352 1.00 65.94 275 GLU A N 1
ATOM 2175 C CA . GLU A 1 275 ? 4.309 24.343 2.744 1.00 65.94 275 GLU A CA 1
ATOM 2176 C C . GLU A 1 275 ? 4.678 22.908 2.359 1.00 65.94 275 GLU A C 1
ATOM 2178 O O . GLU A 1 275 ? 4.589 22.015 3.195 1.00 65.94 275 GLU A O 1
ATOM 2183 N N . ILE A 1 276 ? 5.209 22.697 1.150 1.00 69.25 276 ILE A N 1
ATOM 2184 C CA . ILE A 1 276 ? 5.765 21.412 0.698 1.00 69.25 276 ILE A CA 1
ATOM 2185 C C . ILE A 1 276 ? 6.906 20.979 1.619 1.00 69.25 276 ILE A C 1
ATOM 2187 O O . ILE A 1 276 ? 6.924 19.850 2.105 1.00 69.25 276 ILE A O 1
ATOM 2191 N N . HIS A 1 277 ? 7.846 21.879 1.917 1.00 68.88 277 HIS A N 1
ATOM 2192 C CA . HIS A 1 277 ? 8.940 21.561 2.828 1.00 68.88 277 HIS A CA 1
ATOM 2193 C C . HIS A 1 277 ? 8.424 21.212 4.232 1.00 68.88 277 HIS A C 1
ATOM 2195 O O . HIS A 1 277 ? 8.801 20.181 4.787 1.00 68.88 277 HIS A O 1
ATOM 2201 N N . ALA A 1 278 ? 7.508 22.004 4.791 1.00 66.50 278 ALA A N 1
ATOM 2202 C CA . ALA A 1 278 ? 6.896 21.721 6.086 1.00 66.50 278 ALA A CA 1
ATOM 2203 C C . ALA A 1 278 ? 6.154 20.374 6.093 1.00 66.50 278 ALA A C 1
ATOM 2205 O O . ALA A 1 278 ? 6.295 19.615 7.050 1.00 66.50 278 ALA A O 1
ATOM 2206 N N . ALA A 1 279 ? 5.429 20.044 5.023 1.00 71.31 279 ALA A N 1
ATOM 2207 C CA . ALA A 1 279 ? 4.752 18.763 4.851 1.00 71.31 279 ALA A CA 1
ATOM 2208 C C . ALA A 1 279 ? 5.745 17.588 4.851 1.00 71.31 279 ALA A C 1
ATOM 2210 O O . ALA A 1 279 ? 5.576 16.627 5.602 1.00 71.31 279 ALA A O 1
ATOM 2211 N N . THR A 1 280 ? 6.842 17.692 4.093 1.00 76.69 280 THR A N 1
ATOM 2212 C CA . THR A 1 280 ? 7.886 16.649 4.067 1.00 76.69 280 THR A CA 1
ATOM 2213 C C . THR A 1 280 ? 8.546 16.448 5.436 1.00 76.69 280 THR A C 1
ATOM 2215 O O . THR A 1 280 ? 8.863 15.321 5.804 1.00 76.69 280 THR A O 1
ATOM 2218 N N . GLN A 1 281 ? 8.693 17.518 6.223 1.00 76.62 281 GLN A N 1
ATOM 2219 C CA . GLN A 1 281 ? 9.246 17.476 7.580 1.00 76.62 281 GLN A CA 1
ATOM 2220 C C . GLN A 1 281 ? 8.275 16.893 8.615 1.00 76.62 281 GLN A C 1
ATOM 2222 O O . GLN A 1 281 ? 8.713 16.417 9.663 1.00 76.62 281 GLN A O 1
ATOM 2227 N N . GLN A 1 282 ? 6.965 16.951 8.376 1.00 78.19 282 GLN A N 1
ATOM 2228 C CA . GLN A 1 282 ? 5.968 16.309 9.240 1.00 78.19 282 GLN A CA 1
ATOM 2229 C C . GLN A 1 282 ? 5.947 14.788 9.046 1.00 78.19 282 GLN A C 1
ATOM 2231 O O . GLN A 1 282 ? 5.697 14.055 9.999 1.00 78.19 282 GLN A O 1
ATOM 2236 N N . LEU A 1 283 ?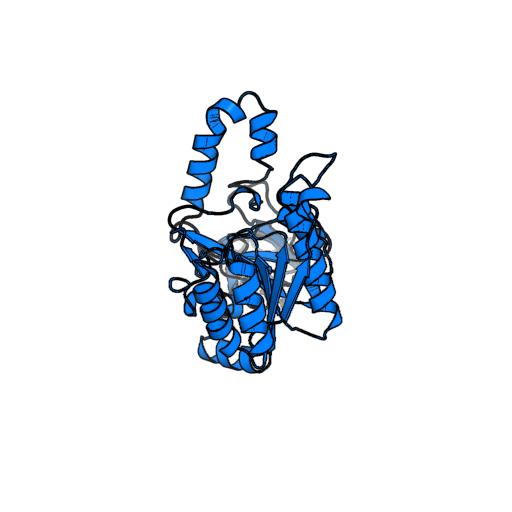 6.294 14.314 7.847 1.00 82.94 283 LEU A N 1
ATOM 2237 C CA . LEU A 1 283 ? 6.352 12.892 7.493 1.00 82.94 283 LEU A CA 1
ATOM 2238 C C . LEU A 1 283 ? 7.725 12.245 7.715 1.00 82.94 283 LEU A C 1
ATOM 2240 O O . LEU A 1 283 ? 7.991 11.157 7.207 1.00 82.94 283 LEU A O 1
ATOM 2244 N N . ALA A 1 284 ? 8.606 12.889 8.477 1.00 84.75 284 ALA A N 1
ATOM 2245 C CA . ALA A 1 284 ? 9.893 12.306 8.820 1.00 84.75 284 ALA A CA 1
ATOM 2246 C C . ALA A 1 284 ? 9.728 11.094 9.768 1.00 84.75 284 ALA A C 1
ATOM 2248 O O . ALA A 1 284 ? 8.890 11.131 10.682 1.00 84.75 284 ALA A O 1
ATOM 2249 N N . PRO A 1 285 ? 10.559 10.042 9.628 1.00 82.19 285 PRO A N 1
ATOM 2250 C CA . PRO A 1 285 ? 10.671 8.978 10.620 1.00 82.19 285 PRO A CA 1
ATOM 2251 C C . PRO A 1 285 ? 10.844 9.550 12.036 1.00 82.19 285 PRO A C 1
ATOM 2253 O O . PRO A 1 285 ? 11.619 10.480 12.257 1.00 82.19 285 PRO A O 1
ATOM 2256 N N . GLY A 1 286 ? 10.087 9.016 12.995 1.00 83.25 286 GLY A N 1
ATOM 2257 C CA . GLY A 1 286 ? 10.065 9.492 14.385 1.00 83.25 286 GLY A CA 1
ATOM 2258 C C . GLY A 1 286 ? 9.082 10.634 14.675 1.00 83.25 286 GLY A C 1
ATOM 2259 O O . GLY A 1 286 ? 8.779 10.871 15.840 1.00 83.25 286 GLY A O 1
ATOM 2260 N N . ARG A 1 287 ? 8.535 11.312 13.654 1.00 84.31 287 ARG A N 1
ATOM 2261 C CA . ARG A 1 287 ? 7.422 12.273 13.816 1.00 84.31 287 ARG A CA 1
ATOM 2262 C C . ARG A 1 287 ? 6.054 11.667 13.526 1.00 84.31 287 ARG A C 1
ATOM 2264 O O . ARG A 1 287 ? 5.042 12.159 14.013 1.00 84.31 287 ARG A O 1
ATOM 2271 N N . VAL A 1 288 ? 6.037 10.578 12.769 1.00 84.94 288 VAL A N 1
ATOM 2272 C CA . VAL A 1 288 ? 4.838 9.797 12.477 1.00 84.94 288 VAL A CA 1
ATOM 2273 C C . VAL A 1 288 ? 4.667 8.741 13.576 1.00 84.94 288 VAL A C 1
ATOM 2275 O O . VAL A 1 288 ? 5.430 7.780 13.641 1.00 84.94 288 VAL A O 1
ATOM 2278 N N . ALA A 1 289 ? 3.692 8.950 14.469 1.00 78.56 289 ALA A N 1
ATOM 2279 C CA . ALA A 1 289 ? 3.506 8.165 15.699 1.00 78.56 289 ALA A CA 1
ATOM 2280 C C . ALA A 1 289 ? 3.053 6.708 15.475 1.00 78.56 289 ALA A C 1
ATOM 2282 O O . ALA A 1 289 ? 3.203 5.872 16.361 1.00 78.56 289 ALA A O 1
ATOM 2283 N N . GLY A 1 290 ? 2.513 6.396 14.297 1.00 87.44 290 GLY A N 1
ATOM 2284 C CA . GLY A 1 290 ? 2.023 5.073 13.926 1.00 87.44 290 GLY A CA 1
ATOM 2285 C C . GLY A 1 290 ? 1.692 5.016 12.439 1.00 87.44 290 GLY A C 1
ATOM 2286 O O . GLY A 1 290 ? 2.073 5.898 11.677 1.00 87.44 290 GLY A O 1
ATOM 2287 N N . TRP A 1 291 ? 0.985 3.982 12.000 1.00 92.44 291 TRP A N 1
ATOM 2288 C CA . TRP A 1 291 ? 0.580 3.881 10.597 1.00 92.44 291 TRP A CA 1
ATOM 2289 C C . TRP A 1 291 ? -0.316 5.061 10.209 1.00 92.44 291 TRP A C 1
ATOM 2291 O O . TRP A 1 291 ? -1.283 5.361 10.904 1.00 92.44 291 TRP A O 1
ATOM 2301 N N . LEU A 1 292 ? -0.013 5.745 9.110 1.00 91.62 292 LEU A N 1
ATOM 2302 C CA . LEU A 1 292 ? -0.745 6.954 8.730 1.00 91.62 292 LEU A CA 1
ATOM 2303 C C . LEU A 1 292 ? -1.721 6.630 7.593 1.00 91.62 292 LEU A C 1
ATOM 2305 O O . LEU A 1 292 ? -1.258 6.283 6.505 1.00 91.62 292 LEU A O 1
ATOM 2309 N N . PRO A 1 293 ? -3.049 6.693 7.808 1.00 93.19 293 PRO A N 1
ATOM 2310 C CA . PRO A 1 293 ? -4.016 6.478 6.736 1.00 93.19 293 PRO A CA 1
ATOM 2311 C C . PRO A 1 293 ? -3.896 7.572 5.672 1.00 93.19 293 PRO A C 1
ATOM 2313 O O . PRO A 1 293 ? -3.821 8.756 5.991 1.00 93.19 293 PRO A O 1
ATOM 2316 N N . VAL A 1 294 ? -3.926 7.176 4.402 1.00 94.25 294 VAL A N 1
ATOM 2317 C CA . VAL A 1 294 ? -3.836 8.089 3.253 1.00 94.25 294 VAL A CA 1
ATOM 2318 C C . VAL A 1 294 ? -4.890 7.736 2.207 1.00 94.25 294 VAL A C 1
ATOM 2320 O O . VAL A 1 294 ? -5.388 6.615 2.162 1.00 94.25 294 VAL A O 1
ATOM 2323 N N . ARG A 1 295 ? -5.235 8.688 1.338 1.00 96.56 295 ARG A N 1
ATOM 2324 C CA . ARG A 1 295 ? -6.048 8.430 0.134 1.00 96.56 295 ARG A CA 1
ATOM 2325 C C . ARG A 1 295 ? -5.198 8.069 -1.077 1.00 96.56 295 ARG A C 1
ATOM 2327 O O . ARG A 1 295 ? -5.690 7.451 -2.008 1.00 96.56 295 ARG A O 1
ATOM 2334 N N . SER A 1 296 ? -3.935 8.470 -1.062 1.00 97.81 296 SER A N 1
ATOM 2335 C CA . SER A 1 296 ? -2.923 8.112 -2.044 1.00 97.81 296 SER A CA 1
ATOM 2336 C C . SER A 1 296 ? -1.561 8.379 -1.420 1.00 97.81 296 SER A C 1
ATOM 2338 O O . SER A 1 296 ? -1.403 9.318 -0.640 1.00 97.81 296 SER A O 1
ATOM 2340 N N . ALA A 1 297 ? -0.588 7.549 -1.743 1.00 96.81 297 ALA A N 1
ATOM 2341 C CA . ALA A 1 297 ? 0.814 7.807 -1.489 1.00 96.81 297 ALA A CA 1
ATOM 2342 C C . ALA A 1 297 ? 1.625 6.957 -2.456 1.00 96.81 297 ALA A C 1
ATOM 2344 O O . ALA A 1 297 ? 1.150 5.950 -2.973 1.00 96.81 297 ALA A O 1
ATOM 2345 N N . PHE A 1 298 ? 2.857 7.367 -2.678 1.00 94.69 298 PHE A N 1
ATOM 2346 C CA . PHE A 1 298 ? 3.882 6.508 -3.238 1.00 94.69 298 PHE A CA 1
ATOM 2347 C C . PHE A 1 298 ? 5.193 6.905 -2.551 1.00 94.69 298 PHE A C 1
ATOM 2349 O O . PHE A 1 298 ? 5.173 7.442 -1.444 1.00 94.69 298 PHE A O 1
ATOM 2356 N N . GLY A 1 299 ? 6.340 6.607 -3.132 1.00 90.31 299 GLY A N 1
ATOM 2357 C CA . GLY A 1 299 ? 7.629 6.892 -2.495 1.00 90.31 299 GLY A CA 1
ATOM 2358 C C . GLY A 1 299 ? 8.740 6.031 -3.060 1.00 90.31 299 GLY A C 1
ATOM 2359 O O . GLY A 1 299 ? 9.612 5.588 -2.314 1.00 90.31 299 GLY A O 1
ATOM 2360 N N . GLY A 1 300 ? 8.632 5.710 -4.351 1.00 92.56 300 GLY A N 1
ATOM 2361 C CA . GLY A 1 300 ? 9.464 4.728 -5.036 1.00 92.56 300 GLY A CA 1
ATOM 2362 C C . GLY A 1 300 ? 9.119 3.271 -4.737 1.00 92.56 300 GLY A C 1
ATOM 2363 O O . GLY A 1 300 ? 9.750 2.377 -5.290 1.00 92.56 300 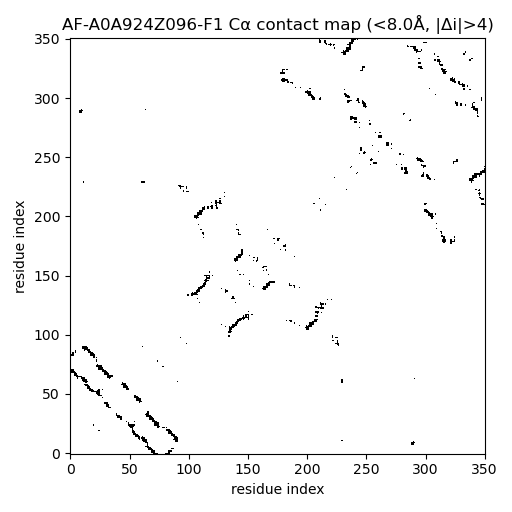GLY A O 1
ATOM 2364 N N . PHE A 1 301 ? 8.144 3.000 -3.866 1.00 96.19 301 PHE A N 1
ATOM 2365 C CA . PHE A 1 301 ? 7.756 1.643 -3.493 1.00 96.19 301 PHE A CA 1
ATOM 2366 C C . PHE A 1 301 ? 6.303 1.592 -3.007 1.00 96.19 301 PHE A C 1
ATOM 2368 O O . PHE A 1 301 ? 5.830 2.532 -2.369 1.00 96.19 301 PHE A O 1
ATOM 2375 N N . GLY A 1 302 ? 5.594 0.496 -3.267 1.00 97.88 302 GLY A N 1
ATOM 2376 C CA . GLY A 1 302 ? 4.246 0.279 -2.738 1.00 97.88 302 GLY A CA 1
ATOM 2377 C C . GLY A 1 302 ? 3.806 -1.174 -2.853 1.00 97.88 302 GLY A C 1
ATOM 2378 O O . GLY A 1 302 ? 3.954 -1.773 -3.915 1.00 97.88 302 GLY A O 1
ATOM 2379 N N . ILE A 1 303 ? 3.255 -1.735 -1.777 1.00 98.69 303 ILE A N 1
ATOM 2380 C CA . ILE A 1 303 ? 2.753 -3.116 -1.727 1.00 98.69 303 ILE A CA 1
ATOM 2381 C C . ILE A 1 303 ? 1.230 -3.077 -1.730 1.00 98.69 303 ILE A C 1
ATOM 2383 O O . ILE A 1 303 ? 0.625 -2.314 -0.986 1.00 98.69 303 ILE A O 1
ATOM 2387 N N . TYR A 1 304 ? 0.613 -3.931 -2.531 1.00 98.62 304 TYR A N 1
ATOM 2388 C CA . TYR A 1 304 ? -0.827 -4.036 -2.707 1.00 98.62 304 TYR A CA 1
ATOM 2389 C C . TYR A 1 304 ? -1.235 -5.492 -2.541 1.00 98.62 304 TYR A C 1
ATOM 2391 O O . TYR A 1 304 ? -0.547 -6.392 -3.029 1.00 98.62 304 TYR A O 1
ATOM 2399 N N . LYS A 1 305 ? -2.395 -5.738 -1.934 1.00 98.12 305 LYS A N 1
ATOM 2400 C CA . LYS A 1 305 ? -3.067 -7.030 -2.094 1.00 98.12 305 LYS A CA 1
ATOM 2401 C C . LYS A 1 305 ? -3.468 -7.184 -3.556 1.00 98.12 305 LYS A C 1
ATOM 2403 O O . LYS A 1 305 ? -4.105 -6.293 -4.124 1.00 98.12 305 LYS A O 1
ATOM 2408 N N . ALA A 1 306 ? -3.130 -8.311 -4.174 1.00 96.44 306 ALA A N 1
ATOM 2409 C CA . ALA A 1 306 ? -3.375 -8.519 -5.602 1.00 96.44 306 ALA A CA 1
ATOM 2410 C C . ALA A 1 306 ? -4.870 -8.428 -5.961 1.00 96.44 306 ALA A C 1
ATOM 2412 O O . ALA A 1 306 ? -5.225 -7.853 -6.989 1.00 96.44 306 ALA A O 1
ATOM 2413 N N . ALA A 1 307 ? -5.749 -8.899 -5.065 1.00 94.88 307 ALA A N 1
ATOM 2414 C CA . ALA A 1 307 ? -7.206 -8.800 -5.204 1.00 94.88 307 ALA A CA 1
ATOM 2415 C C . ALA A 1 307 ? -7.724 -7.352 -5.321 1.00 94.88 307 ALA A C 1
ATOM 2417 O O . ALA A 1 307 ? -8.820 -7.122 -5.836 1.00 94.88 307 ALA A O 1
ATOM 2418 N N . VAL A 1 308 ? -6.944 -6.378 -4.845 1.00 96.12 308 VAL A N 1
ATOM 2419 C CA . VAL A 1 308 ? -7.271 -4.951 -4.896 1.00 96.12 308 VAL A CA 1
ATOM 2420 C C . VAL A 1 308 ? -6.546 -4.259 -6.046 1.00 96.12 308 VAL A C 1
ATOM 2422 O O . VAL A 1 308 ? -7.145 -3.421 -6.710 1.00 96.12 308 VAL A O 1
ATOM 2425 N N . ALA A 1 309 ? -5.306 -4.650 -6.358 1.00 95.56 309 ALA A N 1
ATOM 2426 C CA . ALA A 1 309 ? -4.497 -4.017 -7.405 1.00 95.56 309 ALA A CA 1
ATOM 2427 C C . ALA A 1 309 ? -5.200 -3.939 -8.779 1.00 95.56 309 ALA A C 1
ATOM 2429 O O . ALA A 1 309 ? -5.029 -2.975 -9.519 1.00 95.56 309 ALA A O 1
ATOM 2430 N N . GLY A 1 310 ? -6.037 -4.926 -9.119 1.00 93.06 310 GLY A N 1
ATOM 2431 C CA . GLY A 1 310 ? -6.769 -4.951 -10.391 1.00 93.06 310 GLY A CA 1
ATOM 2432 C C . GLY A 1 310 ? -8.006 -4.050 -10.480 1.00 93.06 310 GLY A C 1
ATOM 2433 O O . GLY A 1 310 ? -8.560 -3.918 -11.572 1.00 93.06 310 GLY A O 1
ATOM 2434 N N . GLN A 1 311 ? -8.437 -3.431 -9.377 1.00 96.38 311 GLN A N 1
ATOM 2435 C CA . GLN A 1 311 ? -9.683 -2.651 -9.301 1.00 96.38 311 GLN A CA 1
ATOM 2436 C C . GLN A 1 311 ? -9.539 -1.215 -9.829 1.00 96.38 311 GLN A C 1
ATOM 2438 O O . GLN A 1 311 ? -10.537 -0.522 -10.021 1.00 96.38 311 GLN A O 1
ATOM 2443 N N . GLY A 1 312 ? -8.306 -0.766 -10.073 1.00 95.69 312 GLY A N 1
ATOM 2444 C CA . GLY A 1 312 ? -7.997 0.561 -10.594 1.00 95.69 312 GLY A CA 1
ATOM 2445 C C . GLY A 1 312 ? -7.237 0.516 -11.916 1.00 95.69 312 GLY A C 1
ATOM 2446 O O . GLY A 1 312 ? -6.738 -0.527 -12.345 1.00 95.69 312 GLY A O 1
ATOM 2447 N N . ARG A 1 313 ? -7.124 1.676 -12.564 1.00 97.50 313 ARG A N 1
ATOM 2448 C CA . ARG A 1 313 ? -6.206 1.912 -13.682 1.00 97.50 313 ARG A CA 1
ATOM 2449 C C . ARG A 1 313 ? -5.488 3.239 -13.500 1.00 97.50 313 ARG A C 1
ATOM 2451 O O . ARG A 1 313 ? -6.049 4.188 -12.960 1.00 97.50 313 ARG A O 1
ATOM 2458 N N . TYR A 1 314 ? -4.244 3.282 -13.953 1.00 98.31 314 TYR A N 1
ATOM 2459 C CA . TYR A 1 314 ? -3.429 4.485 -13.922 1.00 98.31 314 TYR A CA 1
ATOM 2460 C C . TYR A 1 314 ? -3.884 5.452 -15.005 1.00 98.31 314 TYR A C 1
ATOM 2462 O O . TYR A 1 314 ? -4.210 5.048 -16.122 1.00 98.31 314 TYR A O 1
ATOM 2470 N N . THR A 1 315 ? -3.888 6.740 -14.686 1.00 97.69 315 THR A N 1
ATOM 2471 C CA . THR A 1 315 ? -4.161 7.812 -15.643 1.00 97.69 315 THR A CA 1
ATOM 2472 C C . THR A 1 315 ? -3.222 8.961 -15.340 1.00 97.69 315 THR A C 1
ATOM 2474 O O . THR A 1 315 ? -3.251 9.510 -14.248 1.00 97.69 315 THR A O 1
ATOM 2477 N N . GLY A 1 316 ? -2.364 9.297 -16.299 1.00 96.94 316 GLY A N 1
ATOM 2478 C CA . GLY A 1 316 ? -1.402 10.385 -16.150 1.00 96.94 316 GLY A CA 1
ATOM 2479 C C . GLY A 1 316 ? -1.950 11.743 -16.567 1.00 96.94 316 GLY A C 1
ATOM 2480 O O . GLY A 1 316 ? -1.316 12.750 -16.292 1.00 96.94 316 GLY A O 1
ATOM 2481 N N . LEU A 1 317 ? -3.112 11.782 -17.230 1.00 96.25 317 LEU A N 1
ATOM 2482 C CA . LEU A 1 317 ? -3.690 13.007 -17.771 1.00 96.25 317 LEU A CA 1
ATOM 2483 C C . LEU A 1 317 ? -5.127 13.220 -17.304 1.00 96.25 317 LEU A C 1
ATOM 2485 O O . LEU A 1 317 ? -5.956 12.323 -17.430 1.00 96.25 317 LEU A O 1
ATOM 2489 N N . LEU A 1 318 ? -5.439 14.431 -16.850 1.00 92.56 318 LEU A N 1
ATOM 2490 C CA . LEU A 1 318 ? -6.809 14.864 -16.577 1.00 92.56 318 LEU A CA 1
ATOM 2491 C C . LEU A 1 318 ? -7.077 16.155 -17.349 1.00 92.56 318 LEU A C 1
ATOM 2493 O O . LEU A 1 318 ? -6.341 17.121 -17.193 1.00 92.56 318 LEU A O 1
ATOM 2497 N N . ASP A 1 319 ? -8.082 16.172 -18.222 1.00 90.62 319 ASP A N 1
ATOM 2498 C CA . ASP A 1 319 ? -8.395 17.341 -19.062 1.00 90.62 319 ASP A CA 1
ATOM 2499 C C . ASP A 1 319 ? -7.175 17.881 -19.845 1.00 90.62 319 ASP A C 1
ATOM 2501 O O . ASP A 1 319 ? -6.980 19.084 -20.002 1.00 90.62 319 ASP A O 1
ATOM 2505 N N . GLY A 1 320 ? -6.307 16.972 -20.309 1.00 89.12 320 GLY A N 1
ATOM 2506 C CA . GLY A 1 320 ? -5.085 17.299 -21.055 1.00 89.12 320 GLY A CA 1
ATOM 2507 C C . GLY A 1 320 ? -3.893 17.765 -20.207 1.00 89.12 320 GLY A C 1
ATOM 2508 O O . GLY A 1 320 ? -2.832 18.029 -20.769 1.00 89.12 320 GLY A O 1
ATOM 2509 N N . ARG A 1 321 ? -4.027 17.844 -18.875 1.00 90.56 321 ARG A N 1
ATOM 2510 C CA . ARG A 1 321 ? -2.944 18.230 -17.951 1.00 90.56 321 ARG A CA 1
ATOM 2511 C C . ARG A 1 321 ? -2.279 17.017 -17.315 1.00 90.56 321 ARG A C 1
ATOM 2513 O O . ARG A 1 321 ? -2.960 16.042 -17.012 1.00 90.56 321 ARG A O 1
ATOM 2520 N N . GLU A 1 322 ? -0.985 17.113 -17.025 1.00 93.56 322 GLU A N 1
ATOM 2521 C CA . GLU A 1 322 ? -0.286 16.088 -16.246 1.00 93.56 322 GLU A CA 1
ATOM 2522 C C . GLU A 1 322 ? -0.799 16.029 -14.801 1.00 93.56 322 GLU A C 1
ATOM 2524 O O . GLU A 1 322 ? -0.939 17.050 -14.124 1.00 93.56 322 GLU A O 1
ATOM 2529 N N . VAL A 1 323 ? -1.048 14.811 -14.329 1.00 95.06 323 VAL A N 1
ATOM 2530 C CA . VAL A 1 323 ? -1.348 14.475 -12.935 1.00 95.06 323 VAL A CA 1
ATOM 2531 C C . VAL A 1 323 ? -0.470 13.303 -12.509 1.00 95.06 323 VAL A C 1
ATOM 2533 O O . VAL A 1 323 ? -0.102 12.468 -13.333 1.00 95.06 323 VAL A O 1
ATOM 2536 N N . CYS A 1 324 ? -0.145 13.206 -11.219 1.00 95.62 324 CYS A N 1
ATOM 2537 C CA . CYS A 1 324 ? 0.512 12.010 -10.697 1.00 95.62 324 CYS A CA 1
ATOM 2538 C C . CYS A 1 324 ? -0.404 10.799 -10.900 1.00 95.62 324 CYS A C 1
ATOM 2540 O O . CYS A 1 324 ? -1.512 10.768 -10.363 1.00 95.62 324 CYS A O 1
ATOM 2542 N N . GLU A 1 325 ? 0.059 9.797 -11.643 1.00 97.25 325 GLU A N 1
ATOM 2543 C CA . GLU A 1 325 ? -0.769 8.689 -12.108 1.00 97.25 325 GLU A CA 1
ATOM 2544 C C . GLU A 1 325 ? -1.267 7.775 -10.982 1.00 97.25 325 GLU A C 1
ATOM 2546 O O . GLU A 1 325 ? -2.291 7.104 -11.133 1.00 97.25 325 GLU A O 1
ATOM 2551 N N . HIS A 1 326 ? -0.566 7.774 -9.844 1.00 97.81 326 HIS A N 1
ATOM 2552 C CA . HIS A 1 326 ? -0.953 7.039 -8.639 1.00 97.81 326 HIS A CA 1
ATOM 2553 C C . HIS A 1 326 ? -2.234 7.571 -8.011 1.00 97.81 326 HIS A C 1
ATOM 2555 O O . HIS A 1 326 ? -3.012 6.785 -7.484 1.00 97.81 326 HIS A O 1
ATOM 2561 N N . VAL A 1 327 ? -2.474 8.882 -8.072 1.00 97.50 327 VAL A N 1
ATOM 2562 C CA . VAL A 1 327 ? -3.625 9.513 -7.412 1.00 97.50 327 VAL A CA 1
ATOM 2563 C C . VAL A 1 327 ? -4.956 9.008 -7.985 1.00 97.50 327 VAL A C 1
ATOM 2565 O O . VAL A 1 327 ? -5.718 8.422 -7.216 1.00 97.50 327 VAL A O 1
ATOM 2568 N N . PRO A 1 328 ? -5.244 9.119 -9.299 1.00 97.50 328 PRO A N 1
ATOM 2569 C CA . PRO A 1 328 ? -6.492 8.596 -9.854 1.00 97.50 328 PRO A CA 1
ATOM 2570 C C . PRO A 1 328 ? -6.582 7.066 -9.753 1.00 97.50 328 PRO A C 1
ATOM 2572 O O . PRO A 1 328 ? -7.671 6.523 -9.579 1.00 97.50 328 PRO A O 1
ATOM 2575 N N . TYR A 1 329 ? -5.451 6.351 -9.794 1.00 98.50 329 TYR A N 1
ATOM 2576 C CA . TYR A 1 329 ? -5.433 4.908 -9.546 1.00 98.50 329 TYR A CA 1
ATOM 2577 C C . TYR A 1 329 ? -5.901 4.571 -8.121 1.00 98.50 329 TYR A C 1
ATOM 2579 O O . TYR A 1 329 ? -6.803 3.750 -7.946 1.00 98.50 329 TYR A O 1
ATOM 2587 N N . HIS A 1 330 ? -5.346 5.229 -7.101 1.00 98.56 330 HIS A N 1
ATOM 2588 C CA . HIS A 1 330 ? -5.727 5.021 -5.705 1.00 98.56 330 HIS A CA 1
ATOM 2589 C C . HIS A 1 330 ? -7.147 5.493 -5.398 1.00 98.56 330 HIS A C 1
ATOM 2591 O O . HIS A 1 330 ? -7.829 4.842 -4.611 1.00 98.56 330 HIS A O 1
ATOM 2597 N N . GLU A 1 331 ? -7.637 6.551 -6.047 1.00 97.88 331 GLU A N 1
ATOM 2598 C CA . GLU A 1 331 ? -9.038 6.972 -5.933 1.00 97.88 331 GLU A CA 1
ATOM 2599 C C . GLU A 1 331 ? -10.005 5.848 -6.331 1.00 97.88 331 GLU A C 1
ATOM 2601 O O . GLU A 1 331 ? -10.998 5.619 -5.636 1.00 97.88 331 GLU A O 1
ATOM 2606 N N . LEU A 1 332 ? -9.696 5.098 -7.396 1.00 98.31 332 LEU A N 1
ATOM 2607 C CA . LEU A 1 332 ? -10.486 3.931 -7.803 1.00 98.31 332 LEU A CA 1
ATOM 2608 C C . LEU A 1 332 ? -10.435 2.813 -6.751 1.00 98.31 332 LEU A C 1
ATOM 2610 O O . LEU A 1 332 ? -11.479 2.249 -6.421 1.00 98.31 332 LEU A O 1
ATOM 2614 N N . LEU A 1 333 ? -9.258 2.535 -6.177 1.00 98.44 333 LEU A N 1
ATOM 2615 C CA . LEU A 1 333 ? -9.114 1.527 -5.118 1.00 98.44 333 LEU A CA 1
ATOM 2616 C C . LEU A 1 333 ? -9.892 1.915 -3.853 1.00 98.44 333 LEU A C 1
ATOM 2618 O O . LEU A 1 333 ? -10.640 1.110 -3.300 1.00 98.44 333 LEU A O 1
ATOM 2622 N N . VAL A 1 334 ? -9.750 3.162 -3.401 1.00 97.62 334 VAL A N 1
ATOM 2623 C CA . VAL A 1 334 ? -10.444 3.690 -2.218 1.00 97.62 334 VAL A CA 1
ATOM 2624 C C . VAL A 1 334 ? -11.955 3.686 -2.437 1.00 97.62 334 VAL A C 1
ATOM 2626 O O . VAL A 1 334 ? -12.699 3.286 -1.543 1.00 97.62 334 VAL A O 1
ATOM 2629 N N . LYS A 1 335 ? -12.428 4.052 -3.637 1.00 97.44 335 LYS A N 1
ATOM 2630 C CA . LYS A 1 335 ? -13.852 3.967 -4.004 1.00 97.44 335 LYS A CA 1
ATOM 2631 C C . LYS A 1 335 ? -14.387 2.533 -3.934 1.00 97.44 335 LYS A C 1
ATOM 2633 O O . LYS A 1 335 ? -15.558 2.343 -3.616 1.00 97.44 335 LYS A O 1
ATOM 2638 N N . ALA A 1 336 ? -13.540 1.540 -4.191 1.00 96.81 336 ALA A N 1
ATOM 2639 C CA . ALA A 1 336 ? -13.864 0.125 -4.036 1.00 96.81 336 ALA A CA 1
ATOM 2640 C C . ALA A 1 336 ? -13.692 -0.404 -2.591 1.00 96.81 336 ALA A C 1
ATOM 2642 O O . ALA A 1 336 ? -13.924 -1.583 -2.330 1.00 96.81 336 ALA A O 1
ATOM 2643 N N . GLY A 1 337 ? -13.342 0.463 -1.633 1.00 95.38 337 GLY A N 1
ATOM 2644 C CA . GLY A 1 337 ? -13.246 0.139 -0.207 1.00 95.38 337 GLY A CA 1
ATOM 2645 C C . GLY A 1 337 ? -11.845 -0.243 0.281 1.00 95.38 337 GLY A C 1
ATOM 2646 O O . GLY A 1 337 ? -11.711 -0.711 1.416 1.00 95.38 337 GLY A O 1
ATOM 2647 N N . ALA A 1 338 ? -10.809 -0.050 -0.542 1.00 97.50 338 ALA A N 1
ATOM 2648 C CA . ALA A 1 338 ? -9.427 -0.311 -0.153 1.00 97.50 338 ALA A CA 1
ATOM 2649 C C . ALA A 1 338 ? -8.937 0.663 0.928 1.00 97.50 338 ALA A C 1
ATOM 2651 O O . ALA A 1 338 ? -9.220 1.863 0.888 1.00 97.50 338 ALA A O 1
ATOM 2652 N N . ARG A 1 339 ? -8.145 0.151 1.873 1.00 96.50 339 ARG A N 1
ATOM 2653 C CA . ARG A 1 339 ? -7.463 0.945 2.899 1.00 96.50 339 ARG A CA 1
ATOM 2654 C C . ARG A 1 339 ? -5.984 1.104 2.591 1.00 96.50 339 ARG A C 1
ATOM 2656 O O . ARG A 1 339 ? -5.266 0.117 2.426 1.00 96.50 339 ARG A O 1
ATOM 2663 N N . LEU A 1 340 ? -5.541 2.352 2.545 1.00 97.88 340 LEU A N 1
ATOM 2664 C CA . LEU A 1 340 ? -4.185 2.733 2.183 1.00 97.88 340 LEU A CA 1
ATOM 2665 C C . LEU A 1 340 ? -3.483 3.356 3.391 1.00 97.88 340 LEU A C 1
ATOM 2667 O O . LEU A 1 340 ? -4.067 4.197 4.079 1.00 97.88 340 LEU A O 1
ATOM 2671 N N . TYR A 1 341 ? -2.230 2.970 3.633 1.00 96.75 341 TYR A N 1
ATOM 2672 C CA . TYR A 1 341 ? -1.439 3.494 4.750 1.00 96.75 341 TYR A CA 1
ATOM 2673 C C . TYR A 1 341 ? 0.016 3.769 4.367 1.00 96.75 341 TYR A C 1
ATOM 2675 O O . TYR A 1 341 ? 0.611 3.051 3.567 1.00 96.75 341 TYR A O 1
ATOM 2683 N N . LEU A 1 342 ? 0.619 4.765 5.013 1.00 95.81 342 LEU A N 1
ATOM 2684 C CA . LEU A 1 342 ? 2.069 4.861 5.152 1.00 95.81 342 LEU A CA 1
ATOM 2685 C C . LEU A 1 342 ? 2.509 4.065 6.383 1.00 95.81 342 LEU A C 1
ATOM 2687 O O . LEU A 1 342 ? 1.976 4.265 7.480 1.00 95.81 342 LEU A O 1
ATOM 2691 N N . ASN A 1 343 ? 3.499 3.192 6.213 1.00 95.50 343 ASN A N 1
ATOM 2692 C CA . ASN A 1 343 ? 4.114 2.455 7.311 1.00 95.50 343 ASN A CA 1
ATOM 2693 C C . ASN A 1 343 ? 5.429 3.139 7.734 1.00 95.50 343 ASN A C 1
ATOM 2695 O O . ASN A 1 343 ? 6.404 3.086 6.981 1.00 95.50 343 ASN A O 1
ATOM 2699 N N . PRO A 1 344 ? 5.516 3.718 8.948 1.00 92.88 344 PRO A N 1
ATOM 2700 C CA . PRO A 1 344 ? 6.694 4.467 9.381 1.00 92.88 344 PRO A CA 1
ATOM 2701 C C . PRO A 1 344 ? 7.945 3.609 9.615 1.00 92.88 344 PRO A C 1
ATOM 2703 O O . PRO A 1 344 ? 9.044 4.155 9.700 1.00 92.88 344 PRO A O 1
ATOM 2706 N N . LYS A 1 345 ? 7.805 2.279 9.718 1.00 94.25 345 LYS A N 1
ATOM 2707 C CA . LYS A 1 345 ? 8.935 1.344 9.841 1.00 94.25 345 LYS A CA 1
ATOM 2708 C C . LYS A 1 345 ? 9.547 0.983 8.475 1.00 94.25 345 LYS A C 1
ATOM 2710 O O . LYS A 1 345 ? 10.686 0.524 8.424 1.00 94.25 345 LYS A O 1
ATOM 2715 N N . CYS A 1 346 ? 8.822 1.191 7.371 1.00 95.50 346 CYS A N 1
ATOM 2716 C CA . CYS A 1 346 ? 9.300 0.945 6.011 1.00 95.50 346 CYS A CA 1
ATOM 2717 C C . CYS A 1 346 ? 9.782 2.264 5.392 1.00 95.50 346 CYS A C 1
ATOM 2719 O O . CYS A 1 346 ? 8.984 3.175 5.186 1.00 95.50 346 CYS A O 1
ATOM 2721 N N . ILE A 1 347 ? 11.082 2.380 5.108 1.00 94.38 347 ILE A N 1
ATOM 2722 C CA . ILE A 1 347 ? 11.703 3.651 4.706 1.00 94.38 347 ILE A CA 1
ATOM 2723 C C . ILE A 1 347 ? 12.456 3.485 3.384 1.00 94.38 347 ILE A C 1
ATOM 2725 O O . ILE A 1 347 ? 13.295 2.593 3.249 1.00 94.38 347 ILE A O 1
ATOM 2729 N N . THR A 1 348 ? 12.187 4.375 2.428 1.00 93.06 348 THR A N 1
ATOM 2730 C CA . THR A 1 348 ? 13.041 4.598 1.255 1.00 93.06 348 THR A CA 1
ATOM 2731 C C . THR A 1 348 ? 14.039 5.720 1.524 1.00 93.06 348 THR A C 1
ATOM 2733 O O . THR A 1 348 ? 13.740 6.710 2.193 1.00 93.06 348 THR A O 1
ATOM 2736 N N . HIS A 1 349 ? 15.261 5.563 1.023 1.00 89.25 349 HIS A N 1
ATOM 2737 C CA . HIS A 1 349 ? 16.327 6.539 1.223 1.00 89.25 349 HIS A CA 1
ATOM 2738 C C . HIS A 1 349 ? 16.580 7.293 -0.076 1.00 89.25 349 HIS A C 1
ATOM 2740 O O . HIS A 1 349 ? 17.008 6.693 -1.060 1.00 89.25 349 HIS A O 1
ATOM 2746 N N . ILE A 1 350 ? 16.339 8.602 -0.057 1.00 81.50 350 ILE A N 1
ATOM 2747 C CA . ILE A 1 350 ? 16.730 9.499 -1.142 1.00 81.50 350 ILE A CA 1
ATOM 2748 C C . ILE A 1 350 ? 18.251 9.665 -1.045 1.00 81.50 350 ILE A C 1
ATOM 2750 O O . ILE A 1 350 ? 18.773 9.944 0.039 1.00 81.50 350 ILE A O 1
ATOM 2754 N N . ALA A 1 351 ? 18.945 9.379 -2.147 1.00 63.78 351 ALA A N 1
ATOM 2755 C CA . ALA A 1 351 ? 20.405 9.354 -2.220 1.00 63.78 351 ALA A CA 1
ATOM 2756 C C . ALA A 1 351 ? 21.034 10.743 -2.083 1.00 63.78 351 ALA A C 1
ATOM 2758 O O . ALA A 1 351 ? 20.472 11.706 -2.655 1.00 63.78 351 ALA A O 1
#

pLDDT: mean 92.36, std 9.67, range [49.56, 98.69]

Sequence (351 aa):
MKHRLANEHHAFVRGITLRTPGVAIRDVRIGTARVMDPLAWETPACRLRIDGDAAEITFHRPDNWARFGFDIVPADAGAPEVAPMGRLDLLAERTPDEVRQHLRGQRIAFLGTARSCAQALPASIAKLRELGALFGSHEIHVFENDSNDDTGALLDHYARAGVLHAIREQGVAARMTLRTERLAYGRNRLLDHVLARGPFDYVCWADLDGLVGARFSTDGFLSNFQQDEVWDAVFPLSWPLYYDIWALREHTVCAHDYVWDGQHRLNAVLHAGKEIHAATQQLAPGRVAGWLPVRSAFGGFGIYKAAVAGQGRYTGLLDGREVCEHVPYHELLVKAGARLYLNPKCITHIA